Protein AF-0000000084337815 (afdb_homodimer)

Radius of gyration: 19.72 Å; Cα contacts (8 Å, |Δi|>4): 586; chains: 2; bounding box: 42×62×42 Å

Organism: NCBI:txid1302689

Sequence (314 aa):
MDVKIRVAKKEDCARLLDLVYELALFERAPQEVTVSLQEFEEAGFGVKPVWKAYTASLDGLIIGFALYYIRYSTWKGQRLYLEDLVITEAFRGKGAGKLLFDRLIQEAQELGFNGMTWQVLDWNEPAIKFYNKYEANIEAGWLNASLSKEQITAYQIMDVKIRVAKKEDCARLLDLVYELALFERAPQEVTVSLQEFEEAGFGVKPVWKAYTASLDGLIIGFALYYIRYSTWKGQRLYLEDLVITEAFRGKGAGKLLFDRLIQEAQELGFNGMTWQVLDWNEPAIKFYNKYEANIEAGWLNASLSKEQITAYQI

Solvent-accessible surface area (backbone atoms only — not comparable to full-atom values): 17172 Å² total; per-residue (Å²): 133,80,68,45,76,44,74,59,52,73,86,44,44,68,61,52,52,52,51,50,45,52,50,26,46,74,71,76,41,51,84,60,53,68,51,46,72,66,57,52,40,38,36,46,65,40,96,70,51,56,40,53,40,37,31,33,24,49,94,86,39,75,46,30,39,32,34,32,33,69,39,67,36,92,32,54,36,48,23,36,29,49,69,44,77,48,56,44,78,93,58,54,93,70,54,60,67,56,54,48,52,53,50,50,43,50,48,28,46,75,70,66,34,46,15,37,35,37,70,44,54,68,81,44,56,70,60,51,56,57,42,49,75,72,66,41,51,74,42,74,60,49,24,48,32,32,41,49,39,68,53,40,66,67,57,74,131,132,81,69,45,75,45,75,61,50,73,86,44,43,67,60,51,51,52,52,51,46,51,51,27,45,75,71,74,39,49,85,60,54,67,51,48,72,67,57,51,39,39,37,47,64,41,96,72,51,55,40,52,41,38,32,33,23,50,96,84,39,76,46,29,38,32,34,31,33,64,39,68,37,92,32,54,35,48,23,36,29,48,69,47,78,48,56,45,77,95,56,55,94,70,52,61,64,56,55,47,51,51,49,49,43,50,49,27,48,74,70,64,33,47,16,37,36,36,70,44,55,68,82,43,54,72,59,54,57,56,43,49,76,70,67,40,50,73,42,74,61,50,24,47,32,32,41,49,38,67,55,40,67,68,57,74,133

InterPro domains:
  IPR000182 GNAT domain [PF00583] (50-133)
  IPR000182 GNAT domain [PS51186] (3-157)
  IPR016181 Acyl-CoA N-acyltransferase [SSF55729] (2-134)
  IPR051016 Diverse Substrate Acetyltransferase [PTHR10545] (3-155)

Foldseek 3Di:
DDKDKDKDDLVCLVVQVVQVLVVCVVVVHSVPPDDDNVNSSCCCPNPPHFKIKMFIDDPRHTQWMWMWGWDQDPVQGTEIETEDTTGHPVCPPPCSSVVRVVVVVVVCVVVVGRYYDYDDDPVCVVVVVVVVVVVDDDDDDDDDDDDDPVRVVPDDD/DDKDKDKDDLVCLVVQVVQVLVVCVVVVHSVPDDDDNVNSSCCCPNPPHFKIKMFIDDPRHTQWMWMWGWDQDPVQGTEIETEDTTGHPVCPPPCSSVVRVVVVVVVCVVVVGRYYDYDDDPVCVVVVVVVVVVVDDDDDDDDDDDDDPVRVVPDDD

pLDDT: mean 97.1, std 3.3, range [69.0, 98.94]

Nearest PDB structures (foldseek):
  3bj8-assembly2_C  TM=9.084E-01  e=2.671E-17  Mus musculus
  2b3v-assembly1_A  TM=9.218E-01  e=7.579E-16  Homo sapiens
  2fe7-assembly1_B  TM=9.445E-01  e=9.318E-15  Pseudomonas aeruginosa UCBPP-PA14
  2fe7-assembly1_A  TM=9.350E-01  e=2.151E-14  Pseudomonas aeruginosa UCBPP-PA14
  2q4v-assembly1_A  TM=8.925E-01  e=9.318E-15  Homo sapiens

Secondary structure (DSSP, 8-state):
---EEEE--GGGHHHHHHHHHHHHHHTT-GGG----HHHHHHHHHSSS---EEEEEEETTEEEEEEEEEEEEETTTEEEEEEEEEEE-GGGTTSSHHHHHHHHHHHHHHHTT-S-EEEEEETT-HHHHHHHHTTT-EEE--EEEEEE-HHHHHH---/---EEEE--GGGHHHHHHHHHHHHHHTT-GGG----HHHHHHHHHSSS---EEEEEEETTEEEEEEEEEEEEETTTEEEEEEEEEEE-GGGTTSSHHHHHHHHHHHHHHHTT-S-EEEEEETT-HHHHHHHHTTT-EEE--EEEEEE-HHHHHH---

Structure (mmCIF, N/CA/C/O backbone):
data_AF-0000000084337815-model_v1
#
loop_
_entity.id
_entity.type
_entity.pdbx_description
1 polymer 'N-acetyltransferase domain-containing protein'
#
loop_
_atom_site.group_PDB
_atom_site.id
_atom_site.type_symbol
_atom_site.label_atom_id
_atom_site.label_alt_id
_atom_site.label_comp_id
_atom_site.label_asym_id
_atom_site.label_entity_id
_atom_site.label_seq_id
_atom_site.pdbx_PDB_ins_code
_atom_site.Cartn_x
_atom_site.Cartn_y
_atom_site.Cartn_z
_atom_site.occupancy
_atom_site.B_iso_or_equiv
_atom_site.auth_seq_id
_atom_site.auth_comp_id
_atom_site.auth_asym_id
_atom_site.auth_atom_id
_atom_site.pdbx_PDB_model_num
ATOM 1 N N . MET A 1 1 ? 6.355 29.906 14.25 1 69.12 1 MET A N 1
ATOM 2 C CA . MET A 1 1 ? 5.109 29.281 14.672 1 69.12 1 MET A CA 1
ATOM 3 C C . MET A 1 1 ? 5.395 28 15.461 1 69.12 1 MET A C 1
ATOM 5 O O . MET A 1 1 ? 6.395 27.328 15.219 1 69.12 1 MET A O 1
ATOM 9 N N . ASP A 1 2 ? 4.73 27.953 16.656 1 89.69 2 ASP A N 1
ATOM 10 C CA . ASP A 1 2 ? 5.023 26.828 17.562 1 89.69 2 ASP A CA 1
ATOM 11 C C . ASP A 1 2 ? 4.117 25.641 17.266 1 89.69 2 ASP A C 1
ATOM 13 O O . ASP A 1 2 ? 3.129 25.422 17.969 1 89.69 2 ASP A O 1
ATOM 17 N N . VAL A 1 3 ? 4.355 24.922 16.219 1 96.56 3 VAL A N 1
ATOM 18 C CA . VAL A 1 3 ? 3.594 23.734 15.852 1 96.56 3 VAL A CA 1
ATOM 19 C C . VAL A 1 3 ? 4.012 22.547 16.719 1 96.56 3 VAL A C 1
ATOM 21 O O . VAL A 1 3 ? 5.207 22.312 16.922 1 96.56 3 VAL A O 1
ATOM 24 N N . LYS A 1 4 ? 2.996 21.922 17.344 1 97.62 4 LYS A N 1
ATOM 25 C CA . LYS A 1 4 ? 3.254 20.75 18.172 1 97.62 4 LYS A CA 1
ATOM 26 C C . LYS A 1 4 ? 2.916 19.469 17.406 1 97.62 4 LYS A C 1
ATOM 28 O O . LYS A 1 4 ? 1.838 19.344 16.828 1 97.62 4 LYS A O 1
ATOM 33 N N . ILE A 1 5 ? 3.891 18.531 17.375 1 98.38 5 ILE A N 1
ATOM 34 C CA . ILE A 1 5 ? 3.697 17.234 16.734 1 98.38 5 ILE A CA 1
ATOM 35 C C . ILE A 1 5 ? 3.51 16.156 17.797 1 98.38 5 ILE A C 1
ATOM 37 O O . ILE A 1 5 ? 4.277 16.078 18.766 1 98.38 5 ILE A O 1
ATOM 41 N N . ARG A 1 6 ? 2.523 15.367 17.641 1 98.5 6 ARG A N 1
ATOM 42 C CA . ARG A 1 6 ? 2.324 14.242 18.562 1 98.5 6 ARG A CA 1
ATOM 43 C C . ARG A 1 6 ? 1.586 13.102 17.859 1 98.5 6 ARG A C 1
ATOM 45 O O . ARG A 1 6 ? 1.027 13.281 16.781 1 98.5 6 ARG A O 1
ATOM 52 N N . VAL A 1 7 ? 1.62 11.883 18.516 1 98.81 7 VAL A N 1
ATOM 53 C CA . VAL A 1 7 ? 0.863 10.742 18 1 98.81 7 VAL A CA 1
ATOM 54 C C . VAL A 1 7 ? -0.634 11.023 18.125 1 98.81 7 VAL A C 1
ATOM 56 O O . VAL A 1 7 ? -1.092 11.539 19.156 1 98.81 7 VAL A O 1
ATOM 59 N N . ALA A 1 8 ? -1.37 10.727 17.125 1 98.88 8 ALA A N 1
ATOM 60 C CA . ALA A 1 8 ? -2.822 10.883 17.141 1 98.88 8 ALA A CA 1
ATOM 61 C C . ALA A 1 8 ? -3.455 9.992 18.203 1 98.88 8 ALA A C 1
ATOM 63 O O . ALA A 1 8 ? -2.938 8.914 18.516 1 98.88 8 ALA A O 1
ATOM 64 N N . LYS A 1 9 ? -4.559 10.508 18.75 1 98.69 9 LYS A N 1
ATOM 65 C CA . LYS A 1 9 ? -5.402 9.742 19.672 1 98.69 9 LYS A CA 1
ATOM 66 C C . LYS A 1 9 ? -6.801 9.539 19.094 1 98.69 9 LYS A C 1
ATOM 68 O O . LYS A 1 9 ? -7.184 10.203 18.125 1 98.69 9 LYS A O 1
ATOM 73 N N . LYS A 1 10 ? -7.488 8.578 19.703 1 98.69 10 LYS A N 1
ATOM 74 C CA . LYS A 1 10 ? -8.828 8.266 19.203 1 98.69 10 LYS A CA 1
ATOM 75 C C . LYS A 1 10 ? -9.695 9.523 19.141 1 98.69 10 LYS A C 1
ATOM 77 O O . LYS A 1 10 ? -10.453 9.703 18.188 1 98.69 10 LYS A O 1
ATOM 82 N N . GLU A 1 11 ? -9.547 10.352 20.062 1 98.56 11 GLU A N 1
ATOM 83 C CA . GLU A 1 11 ? -10.375 11.547 20.172 1 98.56 11 GLU A CA 1
ATOM 84 C C . GLU A 1 11 ? -10.078 12.523 19.031 1 98.56 11 GLU A C 1
ATOM 86 O O . GLU A 1 11 ? -10.844 13.453 18.797 1 98.56 11 GLU A O 1
ATOM 91 N N . ASP A 1 12 ? -8.992 12.352 18.344 1 98.81 12 ASP A N 1
ATOM 92 C CA . ASP A 1 12 ? -8.602 13.227 17.25 1 98.81 12 ASP A CA 1
ATO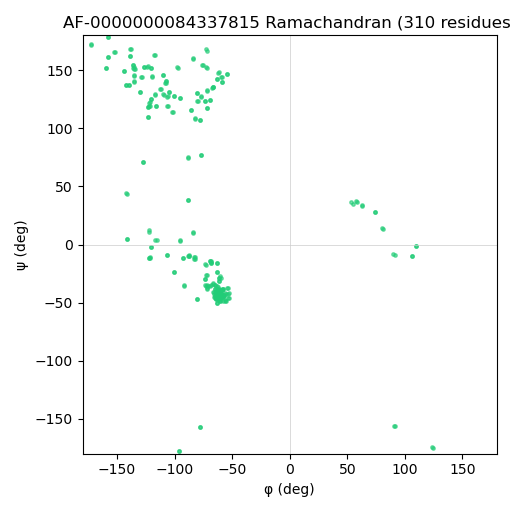M 93 C C . ASP A 1 12 ? -9.297 12.82 15.953 1 98.81 12 ASP A C 1
ATOM 95 O O . ASP A 1 12 ? -9.297 13.578 14.977 1 98.81 12 ASP A O 1
ATOM 99 N N . CYS A 1 13 ? -9.945 11.68 15.914 1 98.81 13 CYS A N 1
ATOM 100 C CA . CYS A 1 13 ? -10.367 11.047 14.672 1 98.81 13 CYS A CA 1
ATOM 101 C C . CYS A 1 13 ? -11.398 11.891 13.938 1 98.81 13 CYS A C 1
ATOM 103 O O . CYS A 1 13 ? -11.375 11.977 12.711 1 98.81 13 CYS A O 1
ATOM 105 N N . ALA A 1 14 ? -12.273 12.492 14.641 1 98.75 14 ALA A N 1
ATOM 106 C CA . ALA A 1 14 ? -13.266 13.336 13.969 1 98.75 14 ALA A CA 1
ATOM 107 C C . ALA A 1 14 ? -12.594 14.469 13.203 1 98.75 14 ALA A C 1
ATOM 109 O O . ALA A 1 14 ? -12.93 14.734 12.047 1 98.75 14 ALA A O 1
ATOM 110 N N . ARG A 1 15 ? -11.664 15.125 13.828 1 98.75 15 ARG A N 1
ATOM 111 C CA . ARG A 1 15 ? -10.93 16.219 13.195 1 98.75 15 ARG A CA 1
ATOM 112 C C . ARG A 1 15 ? -10.078 15.703 12.039 1 98.75 15 ARG A C 1
ATOM 114 O O . ARG A 1 15 ? -9.984 16.344 10.992 1 98.75 15 ARG A O 1
ATOM 121 N N . LEU A 1 16 ? -9.43 14.578 12.188 1 98.81 16 LEU A N 1
ATOM 122 C CA . LEU A 1 16 ? -8.648 13.984 11.117 1 98.81 16 LEU A CA 1
ATOM 123 C C . LEU A 1 16 ? -9.523 13.695 9.898 1 98.81 16 LEU A C 1
ATOM 125 O O . LEU A 1 16 ? -9.125 13.969 8.766 1 98.81 16 LEU A O 1
ATOM 129 N N . LEU A 1 17 ? -10.688 13.148 10.18 1 98.56 17 LEU A N 1
ATOM 130 C CA . LEU A 1 17 ? -11.594 12.828 9.086 1 98.56 17 LEU A CA 1
ATOM 131 C C . LEU A 1 17 ? -12.055 14.094 8.367 1 98.56 17 LEU A C 1
ATOM 133 O O . LEU A 1 17 ? -12.234 14.094 7.148 1 98.56 17 LEU A O 1
ATOM 137 N N . ASP A 1 18 ? -12.234 15.195 9.117 1 98.25 18 ASP A N 1
ATOM 138 C CA . ASP A 1 18 ? -12.531 16.484 8.5 1 98.25 18 ASP A CA 1
ATOM 139 C C . ASP A 1 18 ? -11.438 16.891 7.516 1 98.25 18 ASP A C 1
ATOM 141 O O . ASP A 1 18 ? -11.727 17.391 6.426 1 98.25 18 ASP A O 1
ATOM 145 N N . LEU A 1 19 ? -10.25 16.719 7.906 1 98.56 19 LEU A N 1
ATOM 146 C CA . LEU A 1 19 ? -9.109 17.062 7.07 1 98.56 19 LEU A CA 1
ATOM 147 C C . LEU A 1 19 ? -9.008 16.141 5.859 1 98.56 19 LEU A C 1
ATOM 149 O O . LEU A 1 19 ? -8.602 16.578 4.781 1 98.56 19 LEU A O 1
ATOM 153 N N . VAL A 1 20 ? -9.383 14.852 6.051 1 98.44 20 VAL A N 1
ATOM 154 C CA . VAL A 1 20 ? -9.445 13.922 4.93 1 98.44 20 VAL A CA 1
ATOM 155 C C . VAL A 1 20 ? -10.438 14.438 3.891 1 98.44 20 VAL A C 1
ATOM 157 O O . VAL A 1 20 ? -10.156 14.422 2.691 1 98.44 20 VAL A O 1
ATOM 160 N N . TYR A 1 21 ? -11.539 14.906 4.359 1 97.62 21 TYR A N 1
ATOM 161 C CA . TYR A 1 21 ? -12.547 15.445 3.465 1 97.62 21 TYR A CA 1
ATOM 162 C C . TYR A 1 21 ? -12.031 16.672 2.732 1 97.62 21 TYR A C 1
ATOM 164 O O . TYR A 1 21 ? -12.281 16.844 1.537 1 97.62 21 TYR A O 1
ATOM 172 N N . GLU A 1 22 ? -11.344 17.516 3.42 1 97.06 22 GLU A N 1
ATOM 173 C CA . GLU A 1 22 ? -10.734 18.688 2.797 1 97.06 22 GLU A CA 1
ATOM 174 C C . GLU A 1 22 ? -9.773 18.281 1.685 1 97.06 22 GLU A C 1
ATOM 176 O O . GLU A 1 22 ? -9.766 18.891 0.611 1 97.06 22 GLU A O 1
ATOM 181 N N . LEU A 1 23 ? -9 17.297 1.959 1 96.38 23 LEU A N 1
ATOM 182 C CA . LEU A 1 23 ? -8.062 16.781 0.973 1 96.38 23 LEU A CA 1
ATOM 183 C C . LEU A 1 23 ? -8.797 16.266 -0.26 1 96.38 23 LEU A C 1
ATOM 185 O O . LEU A 1 23 ? -8.398 16.562 -1.391 1 96.38 23 LEU A O 1
ATOM 189 N N . ALA A 1 24 ? -9.812 15.469 -0.007 1 96.25 24 ALA A N 1
ATOM 190 C CA . ALA A 1 24 ? -10.602 14.914 -1.105 1 96.25 24 ALA A CA 1
ATOM 191 C C . ALA A 1 24 ? -11.227 16.016 -1.949 1 96.25 24 ALA A C 1
ATOM 193 O O . ALA A 1 24 ? -11.289 15.914 -3.176 1 96.25 24 ALA A O 1
ATOM 194 N N . LEU A 1 25 ? -11.688 17.047 -1.312 1 95.38 25 LEU A N 1
ATOM 195 C CA . LEU A 1 25 ? -12.242 18.203 -2.021 1 95.38 25 LEU A CA 1
ATOM 196 C C . LEU A 1 25 ? -11.188 18.844 -2.914 1 95.38 25 LEU A C 1
ATOM 198 O O . LEU A 1 25 ? -11.453 19.156 -4.074 1 95.38 25 LEU A O 1
ATOM 202 N N . PHE A 1 26 ? -10.086 19.031 -2.389 1 91.88 26 PHE A N 1
ATOM 203 C CA . PHE A 1 26 ? -8.961 19.578 -3.146 1 91.88 26 PHE A CA 1
ATOM 204 C C . PHE A 1 26 ? -8.664 18.719 -4.367 1 91.88 26 PHE A C 1
ATOM 206 O O . PHE A 1 26 ? -8.398 19.234 -5.453 1 91.88 26 PHE A O 1
ATOM 213 N N . GLU A 1 27 ? -8.727 17.359 -4.168 1 92 27 GLU A N 1
ATOM 214 C CA . GLU A 1 27 ? -8.438 16.406 -5.242 1 92 27 GLU A CA 1
ATOM 215 C C . GLU A 1 27 ? -9.672 16.172 -6.113 1 92 27 GLU A C 1
ATOM 217 O O . GLU A 1 27 ? -9.688 15.25 -6.934 1 92 27 GLU A O 1
ATOM 222 N N . ARG A 1 28 ? -10.836 16.969 -5.988 1 91.69 28 ARG A N 1
ATOM 223 C CA . ARG A 1 28 ? -12.055 16.984 -6.785 1 91.69 28 ARG A CA 1
ATOM 224 C C . ARG A 1 28 ? -12.781 15.648 -6.699 1 91.69 28 ARG A C 1
ATOM 226 O O . ARG A 1 28 ? -13.375 15.195 -7.68 1 91.69 28 ARG A O 1
ATOM 233 N N . ALA A 1 29 ? -12.68 14.961 -5.453 1 92.81 29 ALA A N 1
ATOM 234 C CA . ALA A 1 29 ? -13.328 13.656 -5.312 1 92.81 29 ALA A CA 1
ATOM 235 C C . ALA A 1 29 ? -13.945 13.5 -3.926 1 92.81 29 ALA A C 1
ATOM 237 O O . ALA A 1 29 ? -13.766 12.469 -3.273 1 92.81 29 ALA A O 1
ATOM 238 N N . PRO A 1 30 ? -14.633 14.539 -3.416 1 92.19 30 PRO A N 1
ATOM 239 C CA . PRO A 1 30 ? -15.164 14.398 -2.059 1 92.19 30 PRO A CA 1
ATOM 240 C C . PRO A 1 30 ? -16.156 13.242 -1.925 1 92.19 30 PRO A C 1
ATOM 242 O O . PRO A 1 30 ? -16.266 12.641 -0.853 1 92.19 30 PRO A O 1
ATOM 245 N N . GLN A 1 31 ? -16.844 12.852 -2.969 1 93.25 31 GLN A N 1
ATOM 246 C CA . GLN A 1 31 ? -17.828 11.781 -2.947 1 93.25 31 GLN A CA 1
ATOM 247 C C . GLN A 1 31 ? -17.172 10.422 -2.756 1 93.25 31 GLN A C 1
ATOM 249 O O . GLN A 1 31 ? -17.844 9.438 -2.443 1 93.25 31 GLN A O 1
ATOM 254 N N . GLU A 1 32 ? -15.922 10.414 -2.934 1 94.5 32 GLU A N 1
ATOM 255 C CA . GLU A 1 32 ? -15.188 9.148 -2.84 1 94.5 32 GLU A CA 1
ATOM 256 C C . GLU A 1 32 ? -14.875 8.805 -1.387 1 94.5 32 GLU A C 1
ATOM 258 O O . GLU A 1 32 ? -14.492 7.672 -1.085 1 94.5 32 GLU A O 1
ATOM 263 N N . VAL A 1 33 ? -15.031 9.719 -0.456 1 97.69 33 VAL A N 1
ATOM 264 C CA . VAL A 1 33 ? -14.789 9.414 0.951 1 97.69 33 VAL A CA 1
ATOM 265 C C . VAL A 1 33 ? -16.016 8.742 1.552 1 97.69 33 VAL A C 1
ATOM 267 O O . VAL A 1 33 ? -17.031 9.391 1.8 1 97.69 33 VAL A O 1
ATOM 270 N N . THR A 1 34 ? -15.898 7.445 1.826 1 97.5 34 THR A N 1
ATOM 271 C CA . THR A 1 34 ? -17.078 6.703 2.273 1 97.5 34 THR A CA 1
ATOM 272 C C . THR A 1 34 ? -16.828 6.094 3.652 1 97.5 34 THR A C 1
ATOM 274 O O . THR A 1 34 ? -17.75 5.516 4.246 1 97.5 34 THR A O 1
ATOM 277 N N . VAL A 1 35 ? -15.648 6.273 4.199 1 97.81 35 VAL A N 1
ATOM 278 C CA . VAL A 1 35 ? -15.336 5.73 5.52 1 97.81 35 VAL A CA 1
ATOM 279 C C . VAL A 1 35 ? -16.172 6.449 6.582 1 97.81 35 VAL A C 1
ATOM 281 O O . VAL A 1 35 ? -16.328 7.668 6.531 1 97.81 35 VAL A O 1
ATOM 284 N N . SER A 1 36 ? -16.766 5.656 7.523 1 97.62 36 SER A N 1
ATOM 285 C CA . SER A 1 36 ? -17.422 6.27 8.672 1 97.62 36 SER A CA 1
ATOM 286 C C . SER A 1 36 ? -16.422 6.586 9.781 1 97.62 36 SER A C 1
ATOM 288 O O . SER A 1 36 ? -15.328 6.02 9.82 1 97.62 36 SER A O 1
ATOM 290 N N . LEU A 1 37 ? -16.859 7.5 10.641 1 98.44 37 LEU A N 1
ATOM 291 C CA . LEU A 1 37 ? -16.031 7.816 11.797 1 98.44 37 LEU A CA 1
ATOM 292 C C . LEU A 1 37 ? -15.758 6.566 12.633 1 98.44 37 LEU A C 1
ATOM 294 O O . LEU A 1 37 ? -14.633 6.355 13.102 1 98.44 37 LEU A O 1
ATOM 298 N N . GLN A 1 38 ? -16.734 5.711 12.766 1 98.25 38 GLN A N 1
ATOM 299 C CA . GLN A 1 38 ? -16.594 4.48 13.539 1 98.25 38 GLN A CA 1
ATOM 300 C C . GLN A 1 38 ? -15.555 3.557 12.922 1 98.25 38 GLN A C 1
ATOM 302 O O . GLN A 1 38 ? -14.695 3.016 13.625 1 98.25 38 GLN A O 1
ATOM 307 N N . GLU A 1 39 ? -15.633 3.375 11.688 1 97.69 39 GLU A N 1
ATOM 308 C CA . GLU A 1 39 ? -14.664 2.533 10.984 1 97.69 39 GLU A CA 1
ATOM 309 C C . GLU A 1 39 ? -13.25 3.104 11.094 1 97.69 39 GLU A C 1
ATOM 311 O O . GLU A 1 39 ? -12.289 2.357 11.266 1 97.69 39 GLU A O 1
ATOM 316 N N . PHE A 1 40 ? -13.234 4.453 10.953 1 98.69 40 PHE A N 1
ATOM 317 C CA . PHE A 1 40 ? -11.961 5.152 11.047 1 98.69 40 PHE A CA 1
ATOM 318 C C . PHE A 1 40 ? -11.32 4.934 12.414 1 98.69 40 PHE A C 1
ATOM 320 O O . PHE A 1 40 ? -10.148 4.559 12.5 1 98.69 40 PHE A O 1
ATOM 327 N N . GLU A 1 41 ? -12.062 5.051 13.422 1 98.81 41 GLU A N 1
ATOM 328 C CA . GLU A 1 41 ? -11.594 4.852 14.797 1 98.81 41 GLU A CA 1
ATOM 329 C C . GLU A 1 41 ? -11.172 3.404 15.031 1 98.81 41 GLU A C 1
ATOM 331 O O . GLU A 1 41 ? -10.133 3.145 15.641 1 98.81 41 GLU A O 1
ATOM 336 N N . GLU A 1 42 ? -11.977 2.508 14.555 1 98.38 42 GLU A N 1
ATOM 337 C CA . GLU A 1 42 ? -11.695 1.089 14.75 1 98.38 42 GLU A CA 1
ATOM 338 C C . GLU A 1 42 ? -10.391 0.684 14.07 1 98.38 42 GLU A C 1
ATOM 340 O O . GLU A 1 42 ? -9.594 -0.067 14.641 1 98.38 42 GLU A O 1
ATOM 345 N N . ALA A 1 43 ? -10.133 1.224 12.922 1 98.5 43 ALA A N 1
ATOM 346 C CA . ALA A 1 43 ? -8.953 0.868 12.141 1 98.5 43 ALA A CA 1
ATOM 347 C C . ALA A 1 43 ? -7.688 1.438 12.781 1 98.5 43 ALA A C 1
ATOM 349 O O . ALA A 1 43 ? -6.586 0.92 12.562 1 98.5 43 ALA A O 1
ATOM 350 N N . GLY A 1 44 ? -7.875 2.492 13.484 1 98.69 44 GLY A N 1
ATOM 351 C CA . GLY A 1 44 ? -6.711 3.141 14.055 1 98.69 44 GLY A CA 1
ATOM 352 C C . GLY A 1 44 ? -6.504 2.809 15.523 1 98.69 44 GLY A C 1
ATOM 353 O O . GLY A 1 44 ? -5.379 2.836 16.016 1 98.69 44 GLY A O 1
ATOM 354 N N . PHE A 1 45 ? -7.613 2.414 16.234 1 98.69 45 PHE A N 1
ATOM 355 C CA . PHE A 1 45 ? -7.512 2.338 17.688 1 98.69 45 PHE A CA 1
ATOM 356 C C . PHE A 1 45 ? -8.266 1.125 18.219 1 98.69 45 PHE A C 1
ATOM 358 O O . PHE A 1 45 ? -8.391 0.949 19.438 1 98.69 45 PHE A O 1
ATOM 365 N N . GLY A 1 46 ? -8.781 0.328 17.359 1 97.81 46 GLY A N 1
ATOM 366 C CA . GLY A 1 46 ? -9.469 -0.888 17.766 1 97.81 46 GLY A CA 1
ATOM 367 C C . GLY A 1 46 ? -8.516 -2.012 18.141 1 97.81 46 GLY A C 1
ATOM 368 O O . GLY A 1 46 ? -7.371 -1.762 18.516 1 97.81 46 GLY A O 1
ATOM 369 N N . VAL A 1 47 ? -8.914 -3.254 18.094 1 96.12 47 VAL A N 1
ATOM 370 C CA . VAL A 1 47 ? -8.195 -4.441 18.547 1 96.12 47 VAL A CA 1
ATOM 371 C C . VAL A 1 47 ? -7.027 -4.738 17.609 1 96.12 47 VAL A C 1
ATOM 373 O O . VAL A 1 47 ? -5.969 -5.184 18.062 1 96.12 47 VAL A O 1
ATOM 376 N N . LYS A 1 48 ? -7.176 -4.492 16.312 1 95.5 48 LYS A N 1
ATOM 377 C CA . LYS A 1 48 ? -6.148 -4.723 15.305 1 95.5 48 LYS A CA 1
ATOM 378 C C . LYS A 1 48 ? -5.906 -3.469 14.469 1 95.5 48 LYS A C 1
ATOM 380 O O . LYS A 1 48 ? -6.301 -3.406 13.305 1 95.5 48 LYS A O 1
ATOM 385 N N . PRO A 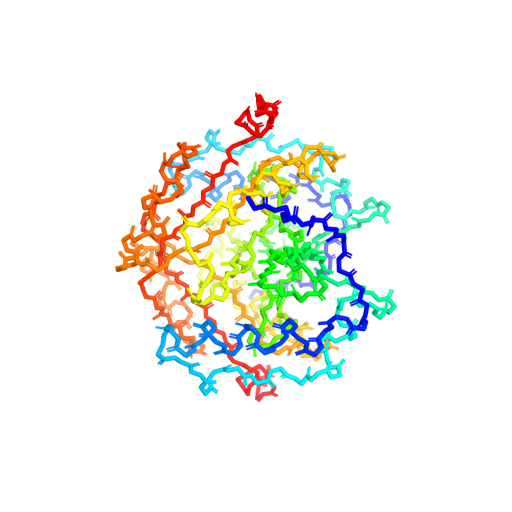1 49 ? -5.309 -2.482 15.062 1 98.06 49 PRO A N 1
ATOM 386 C CA . PRO A 1 49 ? -5.094 -1.235 14.32 1 98.06 49 PRO A CA 1
ATOM 387 C C . PRO A 1 49 ? -4.262 -1.434 13.062 1 98.06 49 PRO A C 1
ATOM 389 O O . PRO A 1 49 ? -3.32 -2.232 13.055 1 98.06 49 PRO A O 1
ATOM 392 N N . VAL A 1 50 ? -4.621 -0.655 12.016 1 98.25 50 VAL A N 1
ATOM 393 C CA . VAL A 1 50 ? -3.947 -0.868 10.742 1 98.25 50 VAL A CA 1
ATOM 394 C C . VAL A 1 50 ? -3.26 0.421 10.297 1 98.25 50 VAL A C 1
ATOM 396 O O . VAL A 1 50 ? -2.488 0.421 9.336 1 98.25 50 VAL A O 1
ATOM 399 N N . TRP A 1 51 ? -3.58 1.506 10.992 1 98.75 51 TRP A N 1
ATOM 400 C CA . TRP A 1 51 ? -2.887 2.746 10.656 1 98.75 51 TRP A CA 1
ATOM 401 C C . TRP A 1 51 ? -2.463 3.49 11.922 1 98.75 51 TRP A C 1
ATOM 403 O O . TRP A 1 51 ? -2.973 3.221 13.008 1 98.75 51 TRP A O 1
ATOM 413 N N . LYS A 1 52 ? -1.46 4.285 11.844 1 98.81 52 LYS A N 1
ATOM 414 C CA . LYS A 1 52 ? -0.999 5.258 12.828 1 98.81 52 LYS A CA 1
ATOM 415 C C . LYS A 1 52 ? -0.863 6.648 12.211 1 98.81 52 LYS A C 1
ATOM 417 O O . LYS A 1 52 ? -0.704 6.781 11 1 98.81 52 LYS A O 1
ATOM 422 N N . ALA A 1 53 ? -1.014 7.676 13.055 1 98.94 53 ALA A N 1
ATOM 423 C CA . ALA A 1 53 ? -0.903 9.031 12.531 1 98.94 53 ALA A CA 1
ATOM 424 C C . ALA A 1 53 ? -0.228 9.961 13.539 1 98.94 53 ALA A C 1
ATOM 426 O O . ALA A 1 53 ? -0.279 9.711 14.75 1 98.94 53 ALA A O 1
ATOM 427 N N . TYR A 1 54 ? 0.446 10.914 13.016 1 98.94 54 TYR A N 1
ATOM 428 C CA . TYR A 1 54 ? 0.917 12.062 13.773 1 98.94 54 TYR A CA 1
ATOM 429 C C . TYR A 1 54 ? 0.116 13.312 13.43 1 98.94 54 TYR A C 1
ATOM 431 O O . TYR A 1 54 ? -0.208 13.547 12.266 1 98.94 54 TYR A O 1
ATOM 439 N N . THR A 1 55 ? -0.169 14.125 14.461 1 98.88 55 THR A N 1
ATOM 440 C CA . THR A 1 55 ? -0.91 15.367 14.258 1 98.88 55 THR A CA 1
ATOM 441 C C . THR A 1 55 ? -0.005 16.578 14.461 1 98.88 55 THR A C 1
ATOM 443 O O . THR A 1 55 ? 0.945 16.516 15.242 1 98.88 55 THR A O 1
ATOM 446 N N . ALA A 1 56 ? -0.245 17.594 13.727 1 98.81 56 ALA A N 1
ATOM 447 C CA . ALA A 1 56 ? 0.303 18.922 13.938 1 98.81 56 ALA A CA 1
ATOM 448 C C . ALA A 1 56 ? -0.759 19.875 14.484 1 98.81 56 ALA A C 1
ATOM 450 O O . ALA A 1 56 ? -1.84 20.016 13.906 1 98.81 56 ALA A O 1
ATOM 451 N N . SER A 1 57 ? -0.428 20.531 15.594 1 98.38 57 SER A N 1
ATOM 452 C CA . SER A 1 57 ? -1.404 21.438 16.188 1 98.38 57 SER A CA 1
ATOM 453 C C . SER A 1 57 ? -0.795 22.812 16.453 1 98.38 57 SER A C 1
ATOM 455 O O . SER A 1 57 ? 0.405 22.922 16.703 1 98.38 57 SER A O 1
ATOM 457 N N . LEU A 1 58 ? -1.589 23.766 16.266 1 96.56 58 LEU A N 1
ATOM 458 C CA . LEU A 1 58 ? -1.302 25.156 16.625 1 96.56 58 LEU A CA 1
ATOM 459 C C . LEU A 1 58 ? -2.34 25.688 17.609 1 96.56 58 LEU A C 1
ATOM 461 O O . LEU A 1 58 ? -3.535 25.703 17.312 1 96.56 58 LEU A O 1
ATOM 465 N N . ASP A 1 59 ? -1.873 26.078 18.797 1 93.69 59 ASP A N 1
ATOM 466 C CA . ASP A 1 59 ? -2.752 26.625 19.828 1 93.69 59 ASP A CA 1
ATOM 467 C C 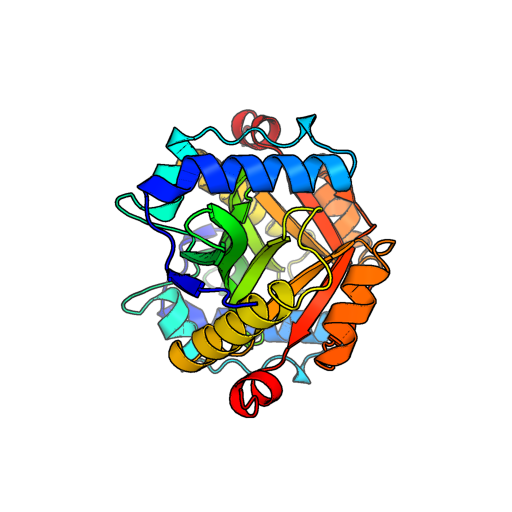. ASP A 1 59 ? -3.902 25.656 20.125 1 93.69 59 ASP A C 1
ATOM 469 O O . ASP A 1 59 ? -5.062 26.062 20.188 1 93.69 59 ASP A O 1
ATOM 473 N N . GLY A 1 60 ? -3.633 24.375 20.062 1 94.06 60 GLY A N 1
ATOM 474 C CA . GLY A 1 60 ? -4.594 23.359 20.453 1 94.06 60 GLY A CA 1
ATOM 475 C C . GLY A 1 60 ? -5.449 22.875 19.297 1 94.06 60 GLY A C 1
ATOM 476 O O . GLY A 1 60 ? -6.168 21.875 19.422 1 94.06 60 GLY A O 1
ATOM 477 N N . LEU A 1 61 ? -5.336 23.562 18.188 1 96.75 61 LEU A N 1
ATOM 478 C CA . LEU A 1 61 ? -6.102 23.156 17.016 1 96.75 61 LEU A CA 1
ATOM 479 C C . LEU A 1 61 ? -5.277 22.266 16.109 1 96.75 61 LEU A C 1
ATOM 481 O O . LEU A 1 61 ? -4.168 22.625 15.703 1 96.75 61 LEU A O 1
ATOM 485 N N . ILE A 1 62 ? -5.84 21.094 15.797 1 98.69 62 ILE A N 1
ATOM 486 C CA . ILE A 1 62 ? -5.16 20.25 14.828 1 98.69 62 ILE A CA 1
ATOM 487 C C . ILE A 1 62 ? -5.285 20.844 13.438 1 98.69 62 ILE A C 1
ATOM 489 O O . ILE A 1 62 ? -6.391 20.953 12.891 1 98.69 62 ILE A O 1
ATOM 493 N N . ILE A 1 63 ? -4.145 21.203 12.859 1 98.56 63 ILE A N 1
ATOM 494 C CA . ILE A 1 63 ? -4.152 21.891 11.57 1 98.56 63 ILE A CA 1
ATOM 495 C C . ILE A 1 63 ? -3.697 20.922 10.477 1 98.56 63 ILE A C 1
ATOM 497 O O . ILE A 1 63 ? -3.738 21.266 9.289 1 98.56 63 ILE A O 1
ATOM 501 N N . GLY A 1 64 ? -3.217 19.766 10.828 1 98.81 64 GLY A N 1
ATOM 502 C CA . GLY A 1 64 ? -2.754 18.781 9.852 1 98.81 64 GLY A CA 1
ATOM 503 C C . GLY A 1 64 ? -2.398 17.438 10.469 1 98.81 64 GLY A C 1
ATOM 504 O O . GLY A 1 64 ? -2.426 17.297 11.695 1 98.81 64 GLY A O 1
ATOM 505 N N . PHE A 1 65 ? -2.133 16.484 9.594 1 98.94 65 PHE A N 1
ATOM 506 C CA . PHE A 1 65 ? -1.695 15.172 10.055 1 98.94 65 PHE A CA 1
ATOM 507 C C . PHE A 1 65 ? -0.943 14.438 8.953 1 98.94 65 PHE A C 1
ATOM 509 O O . PHE A 1 65 ? -0.976 14.844 7.793 1 98.94 65 PHE A O 1
ATOM 516 N N . ALA A 1 66 ? -0.203 13.477 9.328 1 98.94 66 ALA A N 1
ATOM 517 C CA . ALA A 1 66 ? 0.377 12.445 8.469 1 98.94 66 ALA A CA 1
ATOM 518 C C . ALA A 1 66 ? -0.041 11.047 8.93 1 98.94 66 ALA A C 1
ATOM 520 O O . ALA A 1 66 ? 0.176 10.68 10.086 1 98.94 66 ALA A O 1
ATOM 521 N N . LEU A 1 67 ? -0.716 10.359 8.078 1 98.94 67 LEU A N 1
ATOM 522 C CA . LEU A 1 67 ? -1.208 9.023 8.383 1 98.94 67 LEU A CA 1
ATOM 523 C C . LEU A 1 67 ? -0.49 7.973 7.539 1 98.94 67 LEU A C 1
ATOM 525 O O . LEU A 1 67 ? -0.312 8.156 6.336 1 98.94 67 LEU A O 1
ATOM 529 N N . TYR A 1 68 ? -0.043 6.867 8.211 1 98.94 68 TYR A N 1
ATOM 530 C CA . TYR A 1 68 ? 0.704 5.836 7.5 1 98.94 68 TYR A CA 1
ATOM 531 C C . TYR A 1 68 ? 0.265 4.445 7.945 1 98.94 68 TYR A C 1
ATOM 533 O O . TYR A 1 68 ? -0.441 4.301 8.945 1 98.94 68 TYR A O 1
ATOM 541 N N . TYR A 1 69 ? 0.577 3.467 7.16 1 98.81 69 TYR A N 1
ATOM 542 C CA . TYR A 1 69 ? 0.467 2.051 7.496 1 98.81 69 TYR A CA 1
ATOM 543 C C . TYR A 1 69 ? 1.679 1.276 6.992 1 98.81 69 TYR A C 1
ATOM 545 O O . TYR A 1 69 ? 2.547 1.837 6.32 1 98.81 69 TYR A O 1
ATOM 553 N N . ILE A 1 70 ? 1.827 0.031 7.422 1 98.44 70 ILE A N 1
ATOM 554 C CA . ILE A 1 70 ? 2.969 -0.791 7.035 1 98.44 70 ILE A CA 1
ATOM 555 C C . ILE A 1 70 ? 2.678 -1.481 5.703 1 98.44 70 ILE A C 1
ATOM 557 O O . ILE A 1 70 ? 1.691 -2.211 5.578 1 98.44 70 ILE A O 1
ATOM 561 N N . ARG A 1 71 ? 3.434 -1.142 4.75 1 98.38 71 ARG A N 1
ATOM 562 C CA . AR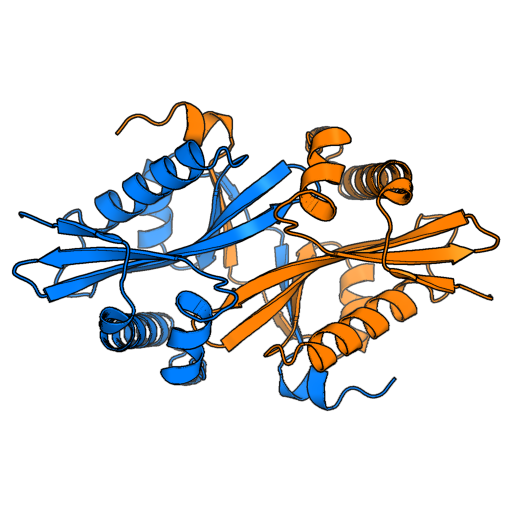G A 1 71 ? 3.398 -1.832 3.463 1 98.38 71 ARG A CA 1
ATOM 563 C C . ARG A 1 71 ? 4.496 -2.889 3.381 1 98.38 71 ARG A C 1
ATOM 565 O O . ARG A 1 71 ? 5.531 -2.768 4.035 1 98.38 71 ARG A O 1
ATOM 572 N N . TYR A 1 72 ? 4.227 -3.928 2.584 1 98.81 72 TYR A N 1
ATOM 573 C CA . TYR A 1 72 ? 5.281 -4.906 2.34 1 98.81 72 TYR A CA 1
ATOM 574 C C . TYR A 1 72 ? 5.668 -4.934 0.866 1 98.81 72 TYR A C 1
ATOM 576 O O . TYR A 1 72 ? 4.805 -5.012 -0.01 1 98.81 72 TYR A O 1
ATOM 584 N N . SER A 1 73 ? 6.91 -4.844 0.62 1 98.62 73 SER A N 1
ATOM 585 C CA . SER A 1 73 ? 7.539 -5.047 -0.683 1 98.62 73 SER A CA 1
ATOM 586 C C . SER A 1 73 ? 8.289 -6.371 -0.734 1 98.62 73 SER A C 1
ATOM 588 O O . SER A 1 73 ? 9.227 -6.59 0.038 1 98.62 73 SER A O 1
ATOM 590 N N . THR A 1 74 ? 7.895 -7.242 -1.631 1 98.5 74 THR A N 1
ATOM 591 C CA . THR A 1 74 ? 8.602 -8.508 -1.762 1 98.5 74 THR A CA 1
ATOM 592 C C . THR A 1 74 ? 10.047 -8.281 -2.189 1 98.5 74 THR A C 1
ATOM 594 O O . THR A 1 74 ? 10.883 -9.188 -2.086 1 98.5 74 THR A O 1
ATOM 597 N N . TRP A 1 75 ? 10.367 -7.062 -2.691 1 98.19 75 TRP A N 1
ATOM 598 C CA . TRP A 1 75 ? 11.719 -6.73 -3.133 1 98.19 75 TRP A CA 1
ATOM 599 C C . TRP A 1 75 ? 12.523 -6.109 -1.996 1 98.19 75 TRP A C 1
ATOM 601 O O . TRP A 1 75 ? 13.711 -6.406 -1.836 1 98.19 75 TRP A O 1
ATOM 611 N N . LYS A 1 76 ? 11.812 -5.273 -1.104 1 98.31 76 LYS A N 1
ATOM 612 C CA . LYS A 1 76 ? 12.578 -4.426 -0.194 1 98.31 76 LYS A CA 1
ATOM 613 C C . LYS A 1 76 ? 12.219 -4.715 1.26 1 98.31 76 LYS A C 1
ATOM 615 O O . LYS A 1 76 ? 12.906 -4.262 2.178 1 98.31 76 LYS A O 1
ATOM 620 N N . GLY A 1 77 ? 11.148 -5.473 1.489 1 98.38 77 GLY A N 1
ATOM 621 C CA . GLY A 1 77 ? 10.734 -5.734 2.857 1 98.38 77 GLY A CA 1
ATOM 622 C C . GLY A 1 77 ? 9.742 -4.711 3.385 1 98.38 77 GLY A C 1
ATOM 623 O O . GLY A 1 77 ? 8.961 -4.148 2.619 1 98.38 77 GLY A O 1
ATOM 624 N N . GLN A 1 78 ? 9.688 -4.559 4.691 1 98.44 78 GLN A N 1
ATOM 625 C CA . GLN A 1 78 ? 8.727 -3.668 5.336 1 98.44 78 GLN A CA 1
ATOM 626 C C . GLN A 1 78 ? 9.086 -2.205 5.094 1 98.44 78 GLN A C 1
ATOM 628 O O . GLN A 1 78 ? 10.242 -1.814 5.246 1 98.44 78 GLN A O 1
ATOM 633 N N . ARG A 1 79 ? 8.117 -1.45 4.715 1 98.5 79 ARG A N 1
ATOM 634 C CA . ARG A 1 79 ? 8.25 -0.022 4.449 1 98.5 79 ARG A CA 1
ATOM 635 C C . ARG A 1 79 ? 7.094 0.762 5.051 1 98.5 79 ARG A C 1
ATOM 637 O O . ARG A 1 79 ? 6.012 0.212 5.27 1 98.5 79 ARG A O 1
ATOM 644 N N . LEU A 1 80 ? 7.363 1.983 5.383 1 98.81 80 LEU A N 1
ATOM 645 C CA . LEU A 1 80 ? 6.297 2.898 5.77 1 98.81 80 LEU A CA 1
ATOM 646 C C . LEU A 1 80 ? 5.582 3.453 4.543 1 98.81 80 LEU A C 1
ATOM 648 O O . LEU A 1 80 ? 6.227 3.967 3.625 1 98.81 80 LEU A O 1
ATOM 652 N N . TYR A 1 81 ? 4.27 3.26 4.5 1 98.94 81 TYR A N 1
ATOM 653 C CA . TYR A 1 81 ? 3.498 3.873 3.424 1 98.94 81 TYR A CA 1
ATOM 654 C C . TYR A 1 81 ? 2.764 5.113 3.918 1 98.94 81 TYR A C 1
ATOM 656 O O . TYR A 1 81 ? 1.856 5.02 4.746 1 98.94 81 TYR A O 1
ATOM 664 N N . LEU A 1 82 ? 3.15 6.27 3.406 1 98.94 82 LEU A N 1
ATOM 665 C CA . LEU A 1 82 ? 2.449 7.512 3.711 1 98.94 82 LEU A CA 1
ATOM 666 C C . LEU A 1 82 ? 1.161 7.621 2.902 1 98.94 82 LEU A C 1
ATOM 668 O O . LEU A 1 82 ? 1.199 7.875 1.696 1 98.94 82 LEU A O 1
ATOM 672 N N . GLU A 1 83 ? 0.036 7.461 3.533 1 98.81 83 GLU A N 1
ATOM 673 C CA . GLU A 1 83 ? -1.255 7.508 2.854 1 98.81 83 GLU A CA 1
ATOM 674 C C . GLU A 1 83 ? -1.7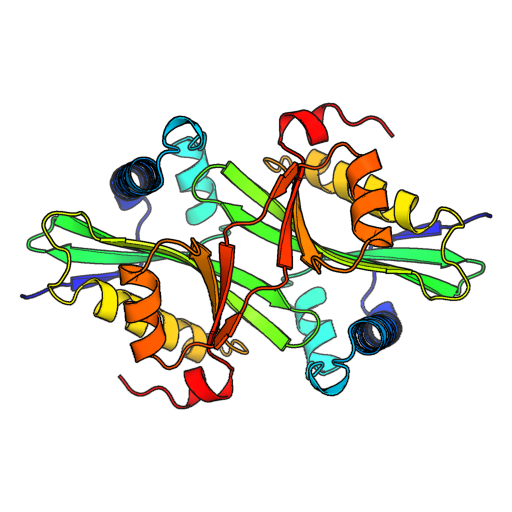07 8.945 2.627 1 98.81 83 GLU A C 1
ATOM 676 O O . GLU A 1 83 ? -2.17 9.289 1.537 1 98.81 83 GLU A O 1
ATOM 681 N N . ASP A 1 84 ? -1.592 9.742 3.674 1 98.5 84 ASP A N 1
ATOM 682 C CA . ASP A 1 84 ? -1.974 11.148 3.557 1 98.5 84 ASP A CA 1
ATOM 683 C C . ASP A 1 84 ? -1.021 12.047 4.344 1 98.5 84 ASP A C 1
ATOM 685 O O . ASP A 1 84 ? -0.627 11.711 5.465 1 98.5 84 ASP A O 1
ATOM 689 N N . LEU A 1 85 ? -0.641 13.117 3.799 1 98.38 85 LEU A N 1
ATOM 690 C CA . LEU A 1 85 ? -0.047 14.289 4.43 1 98.38 85 LEU A CA 1
ATOM 691 C C . LEU A 1 85 ? -0.867 15.539 4.133 1 98.38 85 LEU A C 1
ATOM 693 O O . LEU A 1 85 ? -0.881 16.016 3 1 98.38 85 LEU A O 1
ATOM 697 N N . VAL A 1 86 ? -1.526 16.031 5.184 1 97.69 86 VAL A N 1
ATOM 698 C CA . VAL A 1 86 ? -2.488 17.109 4.953 1 97.69 86 VAL A CA 1
ATOM 699 C C . VAL A 1 86 ? -2.225 18.25 5.93 1 97.69 86 VAL A C 1
ATOM 701 O O . VAL A 1 86 ? -1.977 18.016 7.113 1 97.69 86 VAL A O 1
ATOM 704 N N . ILE A 1 87 ? -2.16 19.422 5.461 1 97.81 87 ILE A N 1
ATOM 705 C CA . ILE A 1 87 ? -2.217 20.656 6.215 1 97.81 87 ILE A CA 1
ATOM 706 C C . ILE A 1 87 ? -3.396 21.5 5.734 1 97.81 87 ILE A C 1
ATOM 708 O O . ILE A 1 87 ? -3.555 21.734 4.535 1 97.81 87 ILE A O 1
ATOM 712 N N . THR A 1 88 ? -4.207 21.859 6.652 1 97.88 88 THR A N 1
ATOM 713 C CA . THR A 1 88 ? -5.348 22.688 6.254 1 97.88 88 THR A CA 1
ATOM 714 C C . THR A 1 88 ? -4.887 23.938 5.508 1 97.88 88 THR A C 1
ATOM 716 O O . THR A 1 88 ? -3.818 24.469 5.801 1 97.88 88 THR A O 1
ATOM 719 N N . GLU A 1 89 ? -5.66 24.391 4.559 1 95.25 89 GLU A N 1
ATOM 720 C CA . GLU A 1 89 ? -5.293 25.391 3.562 1 95.25 89 GLU A CA 1
ATOM 721 C C . GLU A 1 89 ? -4.742 26.656 4.223 1 95.25 89 GLU A C 1
ATOM 723 O O . GLU A 1 89 ? -3.682 27.156 3.836 1 95.25 89 GLU A O 1
ATOM 728 N N . ALA A 1 90 ? -5.301 27.125 5.27 1 94.69 90 ALA A N 1
ATOM 729 C CA . ALA A 1 90 ? -4.984 28.406 5.898 1 94.69 90 ALA A CA 1
ATOM 730 C C . ALA A 1 90 ? -3.59 28.391 6.516 1 94.69 90 ALA A C 1
ATOM 732 O O . ALA A 1 90 ? -3.016 29.438 6.809 1 94.69 90 ALA A O 1
ATOM 733 N N . PHE A 1 91 ? -3.033 27.188 6.672 1 95.62 91 PHE A N 1
ATOM 734 C CA . PHE A 1 91 ? -1.781 27.109 7.414 1 95.62 91 PHE A CA 1
ATOM 735 C C . PHE A 1 91 ? -0.685 26.484 6.555 1 95.62 91 PHE A C 1
ATOM 737 O O . PHE A 1 91 ? 0.375 26.109 7.062 1 95.62 91 PHE A O 1
ATOM 744 N N . ARG A 1 92 ? -0.936 26.359 5.297 1 93.5 92 ARG A N 1
ATOM 745 C CA . ARG A 1 92 ? 0.061 25.797 4.387 1 93.5 92 ARG A CA 1
ATOM 746 C C . ARG A 1 92 ? 1.2 26.797 4.152 1 93.5 92 ARG A C 1
ATOM 748 O O . ARG A 1 92 ? 1.033 28 4.352 1 93.5 92 ARG A O 1
ATOM 755 N N . GLY A 1 93 ? 2.352 26.234 3.854 1 90.5 93 GLY A N 1
ATOM 756 C CA . GLY A 1 93 ? 3.502 27.078 3.553 1 90.5 93 GLY A CA 1
ATOM 757 C C . GLY A 1 93 ? 4.184 27.625 4.793 1 90.5 93 GLY A C 1
ATOM 758 O O . GLY A 1 93 ? 5.004 28.531 4.707 1 90.5 93 GLY A O 1
ATOM 759 N N . LYS A 1 94 ? 3.855 27.062 5.941 1 91.31 94 LYS A N 1
ATOM 760 C CA . LYS A 1 94 ? 4.402 27.578 7.191 1 91.31 94 LYS A CA 1
ATOM 761 C C . LYS A 1 94 ? 5.273 26.531 7.879 1 91.31 94 LYS A C 1
ATOM 763 O O . LYS A 1 94 ? 5.637 26.688 9.047 1 91.31 94 LYS A O 1
ATOM 768 N N . GLY A 1 95 ? 5.469 25.422 7.27 1 94.88 95 GLY A N 1
ATOM 769 C CA . GLY A 1 95 ? 6.465 24.484 7.762 1 94.88 95 GLY A CA 1
ATOM 770 C C . GLY A 1 95 ? 5.855 23.266 8.438 1 94.88 95 GLY A C 1
ATOM 771 O O . GLY A 1 95 ? 6.559 22.297 8.727 1 94.88 95 GLY A O 1
ATOM 772 N N . ALA A 1 96 ? 4.566 23.234 8.695 1 97.12 96 ALA A N 1
ATOM 773 C CA . ALA A 1 96 ? 3.928 22.125 9.398 1 97.12 96 ALA A CA 1
ATOM 774 C C . ALA A 1 96 ? 4.059 20.828 8.609 1 97.12 96 ALA A C 1
ATOM 776 O O . ALA A 1 96 ? 4.266 19.766 9.195 1 97.12 96 ALA A O 1
ATOM 777 N N . GLY A 1 97 ? 3.943 20.969 7.305 1 97.5 97 GLY A N 1
ATOM 778 C CA . GLY A 1 97 ? 4.109 19.781 6.461 1 97.5 97 GLY A CA 1
ATOM 779 C C . GLY A 1 97 ? 5.484 19.156 6.586 1 97.5 97 GLY A C 1
ATOM 780 O O . GLY A 1 97 ? 5.605 17.938 6.672 1 97.5 97 GLY A O 1
ATOM 781 N N . LYS A 1 98 ? 6.457 19.984 6.609 1 97.44 98 LYS A N 1
ATOM 782 C CA . LYS A 1 98 ? 7.828 19.516 6.777 1 97.44 98 LYS A CA 1
ATOM 783 C C . LYS A 1 98 ? 8.008 18.812 8.125 1 97.44 98 LYS A C 1
ATOM 785 O O . LYS A 1 98 ? 8.656 17.781 8.211 1 97.44 98 LYS A O 1
ATOM 790 N N . LEU A 1 99 ? 7.484 19.359 9.148 1 97.81 99 LEU A N 1
ATOM 791 C CA . LEU A 1 99 ? 7.609 18.797 10.484 1 97.81 99 LEU A CA 1
ATOM 792 C C . LEU A 1 99 ? 6.984 17.406 10.539 1 97.81 99 LEU A C 1
ATOM 794 O O . LEU A 1 99 ? 7.559 16.484 11.117 1 97.81 99 LEU A O 1
ATOM 798 N N . LEU A 1 100 ? 5.824 17.25 9.969 1 98.62 100 LEU A N 1
ATOM 799 C CA . LEU A 1 100 ? 5.145 15.969 9.938 1 98.62 100 LEU A CA 1
ATOM 800 C C . LEU A 1 100 ? 5.938 14.953 9.117 1 98.62 100 LEU A C 1
ATOM 802 O O . LEU A 1 100 ? 6.113 13.805 9.539 1 98.62 100 LEU A O 1
ATOM 806 N N . PHE A 1 101 ? 6.406 15.359 7.945 1 98.69 101 PHE A N 1
ATOM 807 C CA . PHE A 1 101 ? 7.152 14.469 7.066 1 98.69 101 PHE A CA 1
ATOM 808 C C . PHE A 1 101 ? 8.453 14.023 7.727 1 98.69 101 PHE A C 1
ATOM 810 O O . PHE A 1 101 ? 8.781 12.836 7.711 1 98.69 101 PHE A O 1
ATOM 817 N N . ASP A 1 102 ? 9.148 14.953 8.352 1 98.44 102 ASP A N 1
ATOM 818 C CA . ASP A 1 102 ? 10.359 14.641 9.102 1 98.44 102 ASP A CA 1
ATOM 819 C C . ASP A 1 102 ? 10.078 13.609 10.195 1 98.44 102 ASP A C 1
ATOM 821 O O . ASP A 1 102 ? 10.852 12.672 10.383 1 98.44 102 ASP A O 1
ATOM 825 N N . ARG A 1 103 ? 9.016 13.789 10.867 1 98.25 103 ARG A N 1
ATOM 826 C CA . ARG A 1 103 ? 8.656 12.875 11.945 1 98.25 103 ARG A CA 1
ATOM 827 C C . ARG A 1 103 ? 8.414 11.469 11.414 1 98.25 103 ARG A C 1
ATOM 829 O O . ARG A 1 103 ? 8.742 10.484 12.078 1 98.25 103 ARG A O 1
ATOM 836 N N . LEU A 1 104 ? 7.852 11.328 10.234 1 98.62 104 LEU A N 1
ATOM 837 C CA . LEU A 1 104 ? 7.586 10.016 9.656 1 98.62 104 LEU A CA 1
ATOM 838 C C . LEU A 1 104 ? 8.883 9.344 9.219 1 98.62 104 LEU A C 1
ATOM 840 O O . LEU A 1 104 ? 9.016 8.117 9.305 1 98.62 104 LEU A O 1
ATOM 844 N N . ILE A 1 105 ? 9.781 10.133 8.68 1 98.62 105 ILE A N 1
ATOM 845 C CA . ILE A 1 105 ? 11.086 9.57 8.352 1 98.62 105 ILE A CA 1
ATOM 846 C C . ILE A 1 105 ? 11.727 8.984 9.609 1 98.62 105 ILE A C 1
ATOM 848 O O . ILE A 1 105 ? 12.227 7.859 9.594 1 98.62 105 ILE A O 1
ATOM 852 N N . GLN A 1 106 ? 11.648 9.734 10.68 1 98.19 106 GLN A N 1
ATOM 853 C CA . GLN A 1 106 ? 12.18 9.258 11.953 1 98.19 106 GLN A CA 1
ATOM 854 C C . GLN A 1 106 ? 11.453 7.996 12.414 1 98.19 106 GLN A C 1
ATOM 856 O O . GLN A 1 106 ? 12.078 7.066 12.922 1 98.19 106 GLN A O 1
ATOM 861 N N . GLU A 1 107 ? 10.156 7.98 12.297 1 98.31 107 GLU A N 1
ATOM 862 C CA . GLU A 1 107 ? 9.352 6.809 12.641 1 98.31 107 GLU A CA 1
ATOM 863 C C . GLU A 1 107 ? 9.828 5.578 11.867 1 98.31 107 GLU A C 1
ATOM 865 O O . GLU A 1 107 ? 9.984 4.5 12.445 1 98.31 107 GLU A O 1
ATOM 870 N N . ALA A 1 108 ? 10.008 5.715 10.547 1 98.31 108 ALA A N 1
ATOM 871 C CA . ALA A 1 108 ? 10.484 4.617 9.711 1 98.31 108 ALA A CA 1
ATOM 872 C C . ALA A 1 108 ? 11.844 4.113 10.188 1 98.31 108 ALA A C 1
ATOM 874 O O . ALA A 1 108 ? 12.086 2.906 10.211 1 98.31 108 ALA A O 1
ATOM 875 N N . GLN A 1 109 ? 12.703 5.039 10.602 1 97.62 109 GLN A N 1
ATOM 876 C CA . GLN A 1 109 ? 14 4.684 11.164 1 97.62 109 GLN A CA 1
ATOM 877 C C . GLN A 1 109 ? 13.836 3.877 12.453 1 97.62 109 GLN A C 1
ATOM 879 O O . GLN A 1 109 ? 14.461 2.828 12.617 1 97.62 109 GLN A O 1
ATOM 884 N N . GLU A 1 110 ? 13.031 4.426 13.289 1 97.19 110 GLU A N 1
ATOM 885 C CA . GLU A 1 110 ? 12.828 3.824 14.609 1 97.19 110 GLU A CA 1
ATOM 886 C C . GLU A 1 110 ? 12.25 2.418 14.484 1 97.19 110 GLU A C 1
ATOM 888 O O . GLU A 1 110 ? 12.547 1.548 15.312 1 97.19 110 GLU A O 1
ATOM 893 N N . LEU A 1 111 ? 11.469 2.186 13.477 1 96.81 111 LEU A N 1
ATOM 894 C CA . LEU A 1 111 ? 10.82 0.895 13.281 1 96.81 111 LEU A CA 1
ATOM 895 C C . LEU A 1 111 ? 11.719 -0.055 12.5 1 96.81 111 LEU A C 1
ATOM 897 O O . LEU A 1 111 ? 11.383 -1.229 12.32 1 96.81 111 LEU A O 1
ATOM 901 N N . GLY A 1 112 ? 12.844 0.464 11.945 1 96.38 112 GLY A N 1
ATOM 902 C CA . GLY A 1 112 ? 13.773 -0.357 11.195 1 96.38 112 GLY A CA 1
ATOM 903 C C . GLY A 1 112 ? 13.258 -0.735 9.82 1 96.38 112 GLY A C 1
ATOM 904 O O . GLY A 1 112 ? 13.602 -1.795 9.289 1 96.38 112 GLY A O 1
ATOM 905 N N . PHE A 1 113 ? 12.398 0.084 9.219 1 97.81 113 PHE A N 1
ATOM 906 C CA . PHE A 1 113 ? 11.812 -0.199 7.918 1 97.81 113 PHE A CA 1
ATOM 907 C C . PHE A 1 113 ? 12.82 0.049 6.801 1 97.81 113 PHE A C 1
ATOM 909 O O . PHE A 1 113 ? 13.773 0.808 6.98 1 97.81 113 PHE A O 1
ATOM 916 N N . ASN A 1 114 ? 12.625 -0.64 5.684 1 97.88 114 ASN A N 1
ATOM 917 C CA . ASN A 1 114 ? 13.531 -0.544 4.543 1 97.88 114 ASN A CA 1
ATOM 918 C C . ASN A 1 114 ? 13.125 0.582 3.598 1 97.88 114 ASN A C 1
ATOM 920 O O . ASN A 1 114 ? 13.117 0.401 2.379 1 97.88 114 ASN A O 1
ATOM 924 N N . GLY A 1 115 ? 12.648 1.737 4.121 1 98.25 115 GLY A N 1
ATOM 925 C CA . GLY A 1 115 ? 12.281 2.902 3.334 1 98.25 115 GLY A CA 1
ATOM 926 C C . GLY A 1 115 ? 10.852 3.363 3.578 1 98.25 115 GLY A C 1
ATOM 927 O O . GLY A 1 115 ? 10.188 2.879 4.496 1 98.25 115 GLY A O 1
ATOM 928 N N . MET A 1 116 ? 10.484 4.316 2.828 1 98.69 116 MET A N 1
ATOM 929 C CA . MET A 1 116 ? 9.156 4.91 2.838 1 98.69 116 MET A CA 1
ATOM 930 C C . MET A 1 116 ? 8.641 5.113 1.416 1 98.69 116 MET A C 1
ATOM 932 O O . MET A 1 116 ? 9.406 5.473 0.52 1 98.69 116 MET A O 1
ATOM 936 N N . THR A 1 117 ? 7.367 4.84 1.24 1 98.88 117 THR A N 1
ATOM 937 C CA . THR A 1 117 ? 6.754 5.02 -0.072 1 98.88 117 THR A CA 1
ATOM 938 C C . THR A 1 117 ? 5.414 5.734 0.047 1 98.88 117 THR A C 1
ATOM 940 O O . THR A 1 117 ? 4.797 5.734 1.113 1 98.88 117 THR A O 1
ATOM 943 N N . TRP A 1 118 ? 5.055 6.441 -0.971 1 98.81 118 TRP A N 1
ATOM 944 C CA . TRP A 1 118 ? 3.752 7.086 -1.1 1 98.81 118 TRP A CA 1
ATOM 945 C C . TRP A 1 118 ? 3.42 7.359 -2.562 1 98.81 118 TRP A C 1
ATOM 947 O O . TRP A 1 118 ? 4.16 6.949 -3.461 1 98.81 118 TRP A O 1
ATOM 957 N N . GLN A 1 119 ? 2.236 7.922 -2.793 1 98.62 119 GLN A N 1
ATOM 958 C CA . GLN A 1 119 ? 1.845 8.359 -4.129 1 98.62 119 GLN A CA 1
ATOM 959 C C . GLN A 1 119 ? 1.472 9.836 -4.141 1 98.62 119 GLN A C 1
ATOM 961 O O . GLN A 1 119 ? 1.079 10.391 -3.109 1 98.62 119 GLN A O 1
ATOM 966 N N . VAL A 1 120 ? 1.661 10.391 -5.285 1 98 120 VAL A N 1
ATOM 967 C CA . VAL A 1 120 ? 1.306 11.789 -5.508 1 98 120 VAL A CA 1
ATOM 968 C C . VAL A 1 120 ? 0.674 11.945 -6.887 1 98 120 VAL A C 1
ATOM 970 O O . VAL A 1 120 ? 1.107 11.312 -7.852 1 98 120 VAL A O 1
ATOM 973 N N . LEU A 1 121 ? -0.38 12.719 -6.973 1 97.25 121 LEU A N 1
ATOM 974 C CA . LEU A 1 121 ? -1.001 13.008 -8.258 1 97.25 121 LEU A CA 1
ATOM 975 C C . LEU A 1 121 ? -0.009 13.672 -9.203 1 97.25 121 LEU A C 1
ATOM 977 O O . LEU A 1 121 ? 0.747 14.555 -8.797 1 97.25 121 LEU A O 1
ATOM 981 N N . ASP A 1 122 ? -0.054 13.289 -10.469 1 97.56 122 ASP A N 1
ATOM 982 C CA . ASP A 1 122 ? 0.981 13.719 -11.398 1 97.56 122 ASP A CA 1
ATOM 983 C C . ASP A 1 122 ? 0.819 15.195 -11.75 1 97.56 122 ASP A C 1
ATOM 985 O O . ASP A 1 122 ? 1.761 15.836 -12.227 1 97.56 122 ASP A O 1
ATOM 989 N N . TRP A 1 123 ? -0.338 15.844 -11.523 1 96.75 123 TRP A N 1
ATOM 990 C CA . TRP A 1 123 ? -0.559 17.266 -11.82 1 96.75 123 TRP A CA 1
ATOM 991 C C . TRP A 1 123 ? -0.253 18.125 -10.602 1 96.75 123 TRP A C 1
ATOM 993 O O . TRP A 1 123 ? -0.217 19.344 -10.695 1 96.75 123 TRP A O 1
ATOM 1003 N N . ASN A 1 124 ? -0.068 17.531 -9.375 1 95.44 124 ASN A N 1
ATOM 1004 C CA . ASN A 1 124 ? 0.108 18.25 -8.117 1 95.44 124 ASN A CA 1
ATOM 1005 C C . ASN A 1 124 ? 1.522 18.812 -7.988 1 95.44 124 ASN A C 1
ATOM 1007 O O . ASN A 1 124 ? 2.305 18.328 -7.164 1 95.44 124 ASN A O 1
ATOM 1011 N N . GLU A 1 125 ? 1.806 19.828 -8.633 1 96.5 125 GLU A N 1
ATOM 1012 C CA . GLU A 1 125 ? 3.143 20.406 -8.734 1 96.5 125 GLU A CA 1
ATOM 1013 C C . GLU A 1 125 ? 3.66 20.828 -7.359 1 96.5 125 GLU A C 1
ATOM 1015 O O . GLU A 1 125 ? 4.82 20.578 -7.023 1 96.5 125 GLU A O 1
ATOM 1020 N N . PRO A 1 126 ? 2.883 21.484 -6.562 1 94.31 126 PRO A N 1
ATOM 1021 C CA . PRO A 1 126 ? 3.369 21.859 -5.234 1 94.31 126 PRO A CA 1
ATOM 1022 C C . PRO A 1 126 ? 3.832 20.672 -4.406 1 94.31 126 PRO A C 1
ATOM 1024 O O . PRO A 1 126 ? 4.867 20.734 -3.738 1 94.31 126 PRO A O 1
ATOM 1027 N N . ALA A 1 127 ? 3.09 19.609 -4.406 1 95.94 127 ALA A N 1
ATOM 1028 C CA . ALA A 1 127 ? 3.482 18.406 -3.676 1 95.94 127 ALA A CA 1
ATOM 1029 C C . ALA A 1 127 ? 4.773 17.812 -4.242 1 95.94 127 ALA A C 1
ATOM 1031 O O . ALA A 1 127 ? 5.672 17.438 -3.488 1 95.94 127 ALA A O 1
ATOM 1032 N N . ILE A 1 128 ? 4.836 17.719 -5.555 1 97.88 128 ILE A N 1
ATOM 1033 C CA . ILE A 1 128 ? 6.012 17.172 -6.223 1 97.88 128 ILE A CA 1
ATOM 1034 C C . ILE A 1 128 ? 7.246 17.984 -5.859 1 97.88 128 ILE A C 1
ATOM 1036 O O . ILE A 1 128 ? 8.297 17.438 -5.543 1 97.88 128 ILE A O 1
ATOM 1040 N N . LYS A 1 129 ? 7.113 19.297 -5.887 1 97 129 LYS A N 1
ATOM 1041 C CA . LYS A 1 129 ? 8.195 20.188 -5.48 1 97 129 LYS A CA 1
ATOM 1042 C C . LYS A 1 129 ? 8.594 19.938 -4.027 1 97 129 LYS A C 1
ATOM 1044 O O . LYS A 1 129 ? 9.781 19.938 -3.697 1 97 129 LYS A O 1
ATOM 1049 N N . PHE A 1 130 ? 7.645 19.75 -3.174 1 97.56 130 PHE A N 1
ATOM 1050 C CA . PHE A 1 130 ? 7.867 19.453 -1.764 1 97.56 130 PHE A CA 1
ATOM 1051 C C . PHE A 1 130 ? 8.703 18.188 -1.601 1 97.56 130 PHE A C 1
ATOM 1053 O O . PHE A 1 130 ? 9.695 18.188 -0.871 1 97.56 130 PHE A O 1
ATOM 1060 N N . TYR A 1 131 ? 8.367 17.141 -2.27 1 98.19 131 TYR A N 1
ATOM 1061 C CA . TYR A 1 131 ? 9.047 15.852 -2.111 1 98.19 131 TYR A CA 1
ATOM 1062 C C . TYR A 1 131 ? 10.422 15.875 -2.762 1 98.19 131 TYR A C 1
ATOM 1064 O O . TYR A 1 131 ? 11.328 15.164 -2.33 1 98.19 131 TYR A O 1
ATOM 1072 N N . ASN A 1 132 ? 10.547 16.672 -3.805 1 97.81 132 ASN A N 1
ATOM 1073 C CA . ASN A 1 132 ? 11.844 16.828 -4.453 1 97.81 132 ASN A CA 1
ATOM 1074 C C . ASN A 1 132 ? 12.883 17.406 -3.5 1 97.81 132 ASN A C 1
ATOM 1076 O O . ASN A 1 132 ? 14.078 17.109 -3.619 1 97.81 132 ASN A O 1
ATOM 1080 N N . LYS A 1 133 ? 12.438 18.203 -2.525 1 96.62 133 LYS A N 1
ATOM 1081 C CA . LYS A 1 133 ? 13.352 18.766 -1.524 1 96.62 133 LYS A CA 1
ATOM 1082 C C . LYS A 1 133 ? 13.992 17.656 -0.695 1 96.62 133 LYS A C 1
ATOM 1084 O O . LYS A 1 133 ? 15.062 17.844 -0.118 1 96.62 133 LYS A O 1
ATOM 1089 N N . TYR A 1 134 ? 13.367 16.516 -0.612 1 97.38 134 TYR A N 1
ATOM 1090 C CA . TYR A 1 134 ? 13.875 15.375 0.129 1 97.38 134 TYR A CA 1
ATOM 1091 C C . TYR A 1 134 ? 14.625 14.422 -0.791 1 97.38 134 TYR A C 1
ATOM 1093 O O . TYR A 1 134 ? 14.969 13.305 -0.391 1 97.38 134 TYR A O 1
ATOM 1101 N N . GLU A 1 135 ? 14.758 14.812 -2.064 1 97.81 135 GLU A N 1
ATOM 1102 C CA . GLU A 1 135 ? 15.375 13.969 -3.084 1 97.81 135 GLU A CA 1
ATOM 1103 C C . GLU A 1 135 ? 14.648 12.633 -3.211 1 97.81 135 GLU A C 1
ATOM 1105 O O . GLU A 1 135 ? 15.289 11.578 -3.314 1 97.81 135 GLU A O 1
ATOM 1110 N N . ALA A 1 136 ? 13.336 12.695 -3.076 1 98.62 136 ALA A N 1
ATOM 1111 C CA . ALA A 1 136 ? 12.531 11.5 -3.271 1 98.62 136 ALA A CA 1
ATOM 1112 C C . ALA A 1 136 ? 12.641 10.984 -4.703 1 98.62 136 ALA A C 1
ATOM 1114 O O . ALA A 1 136 ? 12.773 11.773 -5.645 1 98.62 136 ALA A O 1
ATOM 1115 N N . ASN A 1 137 ? 12.664 9.641 -4.848 1 98.38 137 ASN A N 1
ATOM 1116 C CA . ASN A 1 137 ? 12.461 9.062 -6.168 1 98.38 137 ASN A CA 1
ATOM 1117 C C . ASN A 1 137 ? 11 9.156 -6.598 1 98.38 137 ASN A C 1
ATOM 1119 O O . ASN A 1 137 ? 10.102 8.711 -5.871 1 98.38 137 ASN A O 1
ATOM 1123 N N . ILE A 1 138 ? 10.727 9.75 -7.711 1 98.38 138 ILE A N 1
ATOM 1124 C CA . ILE A 1 138 ? 9.375 9.852 -8.258 1 98.38 138 ILE A CA 1
ATOM 1125 C C . ILE A 1 138 ? 9.328 9.211 -9.641 1 98.38 138 ILE A C 1
ATOM 1127 O O . ILE A 1 138 ? 10.078 9.609 -10.539 1 98.38 138 ILE A O 1
ATOM 1131 N N . GLU A 1 139 ? 8.438 8.227 -9.742 1 97.69 139 GLU A N 1
ATOM 1132 C CA . GLU A 1 139 ? 8.469 7.477 -10.992 1 97.69 139 GLU A CA 1
ATOM 1133 C C . GLU A 1 139 ? 7.059 7.258 -11.531 1 97.69 139 GLU A C 1
ATOM 1135 O O . GLU A 1 139 ? 6.109 7.094 -10.766 1 97.69 139 GLU A O 1
ATOM 1140 N N . ALA A 1 140 ? 7.008 7.289 -12.852 1 97.5 140 ALA A N 1
ATOM 1141 C CA . ALA A 1 140 ? 5.812 6.895 -13.594 1 97.5 140 ALA A CA 1
ATOM 1142 C C . ALA A 1 140 ? 5.902 5.441 -14.047 1 97.5 140 ALA A C 1
ATOM 1144 O O . ALA A 1 140 ? 6.797 4.703 -13.617 1 97.5 140 ALA A O 1
ATOM 1145 N N . GLY A 1 141 ? 4.957 4.938 -14.75 1 96.94 141 GLY A N 1
ATOM 1146 C CA . GLY A 1 141 ? 5.07 3.627 -15.367 1 96.94 141 GLY A CA 1
ATOM 1147 C C . GLY A 1 141 ? 4.176 2.582 -14.727 1 96.94 141 GLY A C 1
ATOM 1148 O O . GLY A 1 141 ? 4.168 1.423 -15.148 1 96.94 141 GLY A O 1
ATOM 1149 N N . TRP A 1 142 ? 3.484 3.014 -13.727 1 97.88 142 TRP A N 1
ATOM 1150 C CA . TRP A 1 142 ? 2.564 2.1 -13.062 1 97.88 142 TRP A CA 1
ATOM 1151 C C . TRP A 1 142 ? 1.133 2.617 -13.133 1 97.88 142 TRP A C 1
ATOM 1153 O O . TRP A 1 142 ? 0.899 3.826 -13.094 1 97.88 142 TRP A O 1
ATOM 1163 N N . LEU A 1 143 ? 0.262 1.697 -13.242 1 98.62 143 LEU A N 1
ATOM 1164 C CA . LEU A 1 143 ? -1.164 1.983 -13.141 1 98.62 143 LEU A CA 1
ATOM 1165 C C . LEU A 1 143 ? -1.734 1.445 -11.836 1 98.62 143 LEU A C 1
ATOM 1167 O O . LEU A 1 143 ? -1.338 0.373 -11.375 1 98.62 143 LEU A O 1
ATOM 1171 N N . ASN A 1 144 ? -2.607 2.24 -11.211 1 98.69 144 ASN A N 1
ATOM 1172 C CA . ASN A 1 144 ? -3.369 1.735 -10.07 1 98.69 144 ASN A CA 1
ATOM 1173 C C . ASN A 1 144 ? -4.57 0.911 -10.523 1 98.69 144 ASN A C 1
ATOM 1175 O O . ASN A 1 144 ? -5.336 1.343 -11.391 1 98.69 144 ASN A O 1
ATOM 1179 N N . ALA A 1 145 ? -4.734 -0.27 -9.961 1 98.81 145 ALA A N 1
ATOM 1180 C CA . ALA A 1 145 ? -5.871 -1.138 -10.25 1 98.81 145 ALA A CA 1
ATOM 1181 C C . ALA A 1 145 ? -6.672 -1.442 -8.984 1 98.81 145 ALA A C 1
ATOM 1183 O O . ALA A 1 145 ? -6.129 -1.411 -7.879 1 98.81 145 ALA A O 1
ATOM 1184 N N . SER A 1 146 ? -7.953 -1.681 -9.195 1 98.81 146 SER A N 1
ATOM 1185 C CA . SER A 1 146 ? -8.758 -1.949 -8.016 1 98.81 146 SER A CA 1
ATOM 1186 C C . SER A 1 146 ? -10.047 -2.686 -8.367 1 98.81 146 SER A C 1
ATOM 1188 O O . SER A 1 146 ? -10.516 -2.611 -9.508 1 98.81 146 SER A O 1
ATOM 1190 N N . LEU A 1 147 ? -10.547 -3.438 -7.48 1 98.75 147 LEU A N 1
ATOM 1191 C CA . LEU A 1 147 ? -11.93 -3.889 -7.379 1 98.75 147 LEU A CA 1
ATOM 1192 C C . LEU A 1 147 ? -12.625 -3.234 -6.191 1 98.75 147 LEU A C 1
ATOM 1194 O O . LEU A 1 147 ? -12.102 -3.242 -5.074 1 98.75 147 LEU A O 1
ATOM 1198 N N . SER A 1 148 ? -13.797 -2.646 -6.422 1 98.06 148 SER A N 1
ATOM 1199 C CA . SER A 1 148 ? -14.539 -1.937 -5.391 1 98.06 148 SER A CA 1
ATOM 1200 C C . SER A 1 148 ? -15.164 -2.906 -4.391 1 98.06 148 SER A C 1
ATOM 1202 O O . SER A 1 148 ? -15.172 -4.117 -4.613 1 98.06 148 SER A O 1
ATOM 1204 N N . LYS A 1 149 ? -15.633 -2.361 -3.307 1 97.31 149 LYS A N 1
ATOM 1205 C CA . LYS A 1 149 ? -16.359 -3.152 -2.318 1 97.31 149 LYS A CA 1
ATOM 1206 C C . LYS A 1 149 ? -17.516 -3.908 -2.967 1 97.31 149 LYS A C 1
ATOM 1208 O O . LYS A 1 149 ? -17.719 -5.094 -2.693 1 97.31 149 LYS A O 1
ATOM 1213 N N . GLU A 1 150 ? -18.266 -3.242 -3.787 1 97.44 150 GLU A N 1
ATOM 1214 C CA . GLU A 1 150 ? -19.406 -3.848 -4.477 1 97.44 150 GLU A CA 1
ATOM 1215 C C . GLU A 1 150 ? -18.953 -5.004 -5.367 1 97.44 150 GLU A C 1
ATOM 1217 O O . GLU A 1 150 ? -19.609 -6.043 -5.418 1 97.44 150 GLU A O 1
ATOM 1222 N N . GLN A 1 151 ? -17.891 -4.82 -6.043 1 97.75 151 GLN A N 1
ATOM 1223 C CA . GLN A 1 151 ? -17.375 -5.848 -6.949 1 97.75 151 GLN A CA 1
ATOM 1224 C C . GLN A 1 151 ? -16.953 -7.098 -6.18 1 97.75 151 GLN A C 1
ATOM 1226 O O . GLN A 1 151 ? -17.281 -8.219 -6.582 1 97.75 151 GLN A O 1
ATOM 1231 N N . ILE A 1 152 ? -16.203 -6.859 -5.012 1 97.56 152 ILE A N 1
ATOM 1232 C CA . ILE A 1 152 ? -15.727 -8.039 -4.297 1 97.56 152 ILE A CA 1
ATOM 1233 C C . ILE A 1 152 ? -16.891 -8.734 -3.596 1 97.56 152 ILE A C 1
ATOM 1235 O O . ILE A 1 152 ? -16.938 -9.961 -3.52 1 97.56 152 ILE A O 1
ATOM 1239 N N . THR A 1 153 ? -17.844 -7.977 -3.104 1 96.44 153 THR A N 1
ATOM 1240 C CA . THR A 1 153 ? -19 -8.555 -2.414 1 96.44 153 THR A CA 1
ATOM 1241 C C . THR A 1 153 ? -19.859 -9.359 -3.381 1 96.44 153 THR A C 1
ATOM 1243 O O . THR A 1 153 ? -20.391 -10.406 -3.016 1 96.44 153 THR A O 1
ATOM 1246 N N . ALA A 1 154 ? -19.938 -8.961 -4.598 1 96 154 ALA A N 1
ATOM 1247 C CA . ALA A 1 154 ? -20.812 -9.586 -5.594 1 96 154 ALA A CA 1
ATOM 1248 C C . ALA A 1 154 ? -20.109 -10.734 -6.297 1 96 154 ALA A C 1
ATOM 1250 O O . ALA A 1 154 ? -20.734 -11.508 -7.031 1 96 154 ALA A O 1
ATOM 1251 N N . TYR A 1 155 ? -18.812 -10.805 -6.023 1 95.38 155 TYR A N 1
ATOM 1252 C CA . TYR A 1 155 ? -18.031 -11.773 -6.777 1 95.38 155 TYR A CA 1
ATOM 1253 C C . TYR A 1 155 ? -18.406 -13.203 -6.383 1 95.38 155 TYR A C 1
ATOM 1255 O O . TYR A 1 155 ? -18.469 -13.523 -5.191 1 95.38 155 TYR A O 1
ATOM 1263 N N . GLN A 1 156 ? -18.766 -13.969 -7.316 1 90 156 GLN A N 1
ATOM 1264 C CA . GLN A 1 156 ? -19.094 -15.375 -7.113 1 90 156 GLN A CA 1
ATOM 1265 C C . GLN A 1 156 ? -18.125 -16.281 -7.863 1 90 156 GLN A C 1
ATOM 1267 O O . GLN A 1 156 ? -17.812 -16.031 -9.031 1 90 156 GLN A O 1
ATOM 1272 N N . ILE A 1 157 ? -17.438 -17.109 -7.047 1 79 157 ILE A N 1
ATOM 1273 C CA . ILE A 1 157 ? -16.531 -18.062 -7.668 1 79 157 ILE A CA 1
ATOM 1274 C C . ILE A 1 157 ? -17.328 -19.172 -8.336 1 79 157 ILE A C 1
ATOM 1276 O O . ILE A 1 157 ? -18.297 -19.688 -7.762 1 79 157 ILE A O 1
ATOM 1280 N N . MET B 1 1 ? -5.988 -29.375 -15.453 1 69 1 MET B N 1
ATOM 1281 C CA . MET B 1 1 ? -4.852 -29.391 -14.539 1 69 1 MET B CA 1
ATOM 1282 C C . MET B 1 1 ? -5.309 -29.234 -13.094 1 69 1 MET B C 1
ATOM 1284 O O . MET B 1 1 ? -6.312 -28.562 -12.836 1 69 1 MET B O 1
ATOM 1288 N N . ASP B 1 2 ? -4.809 -30.188 -12.258 1 89.69 2 ASP B N 1
ATOM 1289 C CA . ASP B 1 2 ? -5.273 -30.188 -10.867 1 89.69 2 ASP B CA 1
ATOM 1290 C C . ASP B 1 2 ? -4.41 -29.281 -10 1 89.69 2 ASP B C 1
ATOM 1292 O O . ASP B 1 2 ? -3.541 -29.75 -9.266 1 89.69 2 ASP B O 1
ATOM 1296 N N . VAL B 1 3 ? -4.551 -27.984 -10.109 1 96.56 3 VAL B N 1
ATOM 1297 C CA . VAL B 1 3 ? -3.82 -27.016 -9.312 1 96.56 3 VAL B CA 1
ATOM 1298 C C . VAL B 1 3 ? -4.422 -26.938 -7.91 1 96.56 3 VAL B C 1
ATOM 1300 O O . VAL B 1 3 ? -5.641 -26.859 -7.754 1 96.56 3 VAL B O 1
ATOM 1303 N N . LYS B 1 4 ? -3.531 -27.094 -6.914 1 97.62 4 LYS B N 1
ATOM 1304 C CA . LYS B 1 4 ? -3.963 -26.984 -5.523 1 97.62 4 LYS B CA 1
ATOM 1305 C C . LYS B 1 4 ? -3.615 -25.625 -4.938 1 97.62 4 LYS B C 1
ATOM 1307 O O . LYS B 1 4 ? -2.48 -25.156 -5.066 1 97.62 4 LYS B O 1
ATOM 1312 N N . ILE B 1 5 ? -4.641 -24.953 -4.355 1 98.38 5 ILE B N 1
ATOM 1313 C CA . ILE B 1 5 ? -4.449 -23.656 -3.707 1 98.38 5 ILE B CA 1
ATOM 1314 C C . ILE B 1 5 ? -4.473 -23.828 -2.191 1 98.38 5 ILE B C 1
ATOM 1316 O O . ILE B 1 5 ? -5.363 -24.484 -1.648 1 98.38 5 ILE B O 1
ATOM 1320 N N . ARG B 1 6 ? -3.521 -23.281 -1.543 1 98.5 6 ARG B N 1
ATOM 1321 C CA . ARG B 1 6 ? -3.514 -23.297 -0.084 1 98.5 6 ARG B CA 1
ATOM 1322 C C . ARG B 1 6 ? -2.768 -22.094 0.475 1 98.5 6 ARG B C 1
ATOM 1324 O O . ARG B 1 6 ? -2.066 -21.391 -0.26 1 98.5 6 ARG B O 1
ATOM 1331 N N . VAL B 1 7 ? -2.961 -21.844 1.812 1 98.75 7 VAL B N 1
ATOM 1332 C CA . VAL B 1 7 ? -2.221 -20.797 2.49 1 98.75 7 VAL B CA 1
ATOM 1333 C C . VAL B 1 7 ? -0.737 -21.156 2.543 1 98.75 7 VAL B C 1
ATOM 1335 O O . VAL B 1 7 ? -0.38 -22.297 2.824 1 98.75 7 VAL B O 1
ATOM 1338 N N . ALA B 1 8 ? 0.106 -20.234 2.258 1 98.88 8 ALA B N 1
ATOM 1339 C CA . ALA B 1 8 ? 1.552 -20.422 2.332 1 98.88 8 ALA B CA 1
ATOM 1340 C C . ALA B 1 8 ? 1.987 -20.75 3.76 1 98.88 8 ALA B C 1
ATOM 1342 O O . ALA B 1 8 ? 1.366 -20.297 4.723 1 98.88 8 ALA B O 1
ATOM 1343 N N . LYS B 1 9 ? 3.047 -21.531 3.832 1 98.69 9 LYS B N 1
ATOM 1344 C CA . LYS B 1 9 ? 3.717 -21.844 5.094 1 98.69 9 LYS B CA 1
ATOM 1345 C C . LYS B 1 9 ? 5.16 -21.344 5.082 1 98.69 9 LYS B C 1
ATOM 1347 O O . LYS B 1 9 ? 5.703 -21.031 4.023 1 98.69 9 LYS B O 1
ATOM 1352 N N . LYS B 1 10 ? 5.695 -21.281 6.293 1 98.69 10 LYS B N 1
ATOM 1353 C CA . LYS B 1 10 ? 7.062 -20.781 6.41 1 98.69 10 LYS B CA 1
ATOM 1354 C C . LYS B 1 10 ? 8.008 -21.562 5.508 1 98.69 10 LYS B C 1
ATOM 1356 O O . LYS B 1 10 ? 8.898 -20.984 4.879 1 98.69 10 LYS B O 1
ATOM 1361 N N . GLU B 1 11 ? 7.805 -22.797 5.398 1 98.56 11 GLU B N 1
ATOM 1362 C CA . GLU B 1 11 ? 8.688 -23.672 4.633 1 98.56 11 GLU B CA 1
ATOM 1363 C C . GLU B 1 11 ? 8.594 -23.375 3.139 1 98.56 11 GLU B C 1
ATOM 1365 O O . GLU B 1 11 ? 9.445 -23.812 2.363 1 98.56 11 GLU B O 1
ATOM 1370 N N . ASP B 1 12 ? 7.594 -22.672 2.715 1 98.81 12 ASP B N 1
ATOM 1371 C CA . ASP B 1 12 ? 7.406 -22.328 1.308 1 98.81 12 ASP B CA 1
ATOM 1372 C C . ASP B 1 12 ? 8.234 -21.109 0.921 1 98.81 12 ASP B C 1
ATOM 1374 O O . ASP B 1 12 ? 8.406 -20.812 -0.264 1 98.81 12 ASP B O 1
ATOM 1378 N N . CYS B 1 13 ? 8.82 -20.406 1.87 1 98.81 13 CYS B N 1
ATOM 1379 C CA . CYS B 1 13 ? 9.352 -19.062 1.661 1 98.81 13 CYS B CA 1
ATOM 1380 C C . CYS B 1 13 ? 10.516 -19.078 0.682 1 98.81 13 CYS B C 1
ATOM 1382 O O . CYS B 1 13 ? 10.664 -18.172 -0.135 1 98.81 13 CYS B O 1
ATOM 1384 N N . ALA B 1 14 ? 11.336 -20.062 0.759 1 98.81 14 ALA B N 1
ATOM 1385 C CA . ALA B 1 14 ? 12.453 -20.125 -0.178 1 98.81 14 ALA B CA 1
ATOM 1386 C C . ALA B 1 14 ? 11.953 -20.188 -1.62 1 98.81 14 ALA B C 1
ATOM 1388 O O . ALA B 1 14 ? 12.461 -19.469 -2.49 1 98.81 14 ALA B O 1
ATOM 1389 N N . ARG B 1 15 ? 11 -21.016 -1.861 1 98.75 15 ARG B N 1
ATOM 1390 C CA . ARG B 1 15 ? 10.43 -21.156 -3.197 1 98.75 15 ARG B CA 1
ATOM 1391 C C . ARG B 1 15 ? 9.695 -19.891 -3.613 1 98.75 15 ARG B C 1
ATOM 1393 O O . ARG B 1 15 ? 9.781 -19.469 -4.77 1 98.75 15 ARG B O 1
ATOM 1400 N N . LEU B 1 16 ? 8.969 -19.281 -2.734 1 98.81 16 LEU B N 1
ATOM 1401 C CA . LEU B 1 16 ? 8.289 -18.016 -3.031 1 98.81 16 LEU B CA 1
ATOM 1402 C C . LEU B 1 16 ? 9.289 -16.938 -3.434 1 98.81 16 LEU B C 1
ATOM 1404 O O . LEU B 1 16 ? 9.062 -16.203 -4.395 1 98.81 16 LEU B O 1
ATOM 1408 N N . LEU B 1 17 ? 10.383 -16.891 -2.678 1 98.56 17 LEU B N 1
ATOM 1409 C CA . LEU B 1 17 ? 11.406 -15.891 -2.98 1 98.56 17 LEU B CA 1
ATOM 1410 C C . LEU B 1 17 ? 12.031 -16.156 -4.348 1 98.56 17 LEU B C 1
ATOM 1412 O O . LEU B 1 17 ? 12.359 -15.203 -5.07 1 98.56 17 LEU B O 1
ATOM 1416 N N . ASP B 1 18 ? 12.172 -17.422 -4.73 1 98.25 18 ASP B N 1
ATOM 1417 C CA . ASP B 1 18 ? 12.625 -17.766 -6.074 1 98.25 18 ASP B CA 1
ATOM 1418 C C . ASP B 1 18 ? 11.695 -17.188 -7.133 1 98.25 18 ASP B C 1
ATOM 1420 O O . ASP B 1 18 ? 12.148 -16.656 -8.148 1 98.25 18 ASP B O 1
ATOM 1424 N N . LEU B 1 19 ? 10.461 -17.297 -6.906 1 98.56 19 LEU B N 1
ATOM 1425 C CA . LEU B 1 19 ? 9.453 -16.797 -7.844 1 98.56 19 LEU B CA 1
ATOM 1426 C C . LEU B 1 19 ? 9.461 -15.281 -7.879 1 98.56 19 LEU B C 1
ATOM 1428 O O . LEU B 1 19 ? 9.219 -14.68 -8.93 1 98.56 19 LEU B O 1
ATOM 1432 N N . VAL B 1 20 ? 9.711 -14.648 -6.711 1 98.5 20 VAL B N 1
ATOM 1433 C CA . VAL B 1 20 ? 9.859 -13.195 -6.664 1 98.5 20 VAL B CA 1
ATOM 1434 C C . VAL B 1 20 ? 11.016 -12.766 -7.566 1 98.5 20 VAL B C 1
ATOM 1436 O O . VAL B 1 20 ? 10.891 -11.797 -8.328 1 98.5 20 VAL B O 1
ATOM 1439 N N . TYR B 1 21 ? 12.062 -13.492 -7.5 1 97.62 21 TYR B N 1
ATOM 1440 C CA . TYR B 1 21 ? 13.219 -13.188 -8.344 1 97.62 21 TYR B CA 1
ATOM 1441 C C . TYR B 1 21 ? 12.875 -13.352 -9.82 1 97.62 21 TYR B C 1
ATOM 1443 O O . TYR B 1 21 ? 13.281 -12.539 -10.648 1 97.62 21 TYR B O 1
ATOM 1451 N N . GLU B 1 22 ? 12.164 -14.367 -10.133 1 97.12 22 GLU B N 1
ATOM 1452 C CA . GLU B 1 22 ? 11.711 -14.57 -11.508 1 97.12 22 GLU B CA 1
ATOM 1453 C C . GLU B 1 22 ? 10.875 -13.398 -12 1 97.12 22 GLU B C 1
ATOM 1455 O O . GLU B 1 22 ? 11.039 -12.938 -13.133 1 97.12 22 GLU B O 1
ATOM 1460 N N . LEU B 1 23 ? 10.016 -12.961 -11.172 1 96.5 23 LEU B N 1
ATOM 1461 C CA . LEU B 1 23 ? 9.172 -11.812 -11.492 1 96.5 23 LEU B CA 1
ATOM 1462 C C . LEU B 1 23 ? 10.023 -10.57 -11.75 1 96.5 23 LEU B C 1
ATOM 1464 O O . LEU B 1 23 ? 9.797 -9.844 -12.727 1 96.5 23 LEU B O 1
ATOM 1468 N N . ALA B 1 24 ? 10.945 -10.328 -10.836 1 96.38 24 ALA B N 1
ATOM 1469 C CA . ALA B 1 24 ? 11.828 -9.172 -10.969 1 96.38 24 ALA B CA 1
ATOM 1470 C C . ALA B 1 24 ? 12.625 -9.234 -12.266 1 96.38 24 ALA B C 1
ATOM 1472 O O . ALA B 1 24 ? 12.828 -8.219 -12.93 1 96.38 24 ALA B O 1
ATOM 1473 N N . LEU B 1 25 ? 13.062 -10.406 -12.617 1 95.56 25 LEU B N 1
ATOM 1474 C CA . LEU B 1 25 ? 13.773 -10.602 -13.875 1 95.56 25 LEU B CA 1
ATOM 1475 C C . LEU B 1 25 ? 12.891 -10.242 -15.062 1 95.56 25 LEU B C 1
ATOM 1477 O O . LEU B 1 25 ? 13.328 -9.547 -15.984 1 95.56 25 LEU B O 1
ATOM 1481 N N . PHE B 1 26 ? 11.75 -10.711 -15.047 1 92.25 26 PHE B N 1
ATOM 1482 C CA . PHE B 1 26 ? 10.773 -10.398 -16.078 1 92.25 26 PHE B CA 1
ATOM 1483 C C . PHE B 1 26 ? 10.578 -8.891 -16.203 1 92.25 26 PHE B C 1
ATOM 1485 O O . PHE B 1 26 ? 10.492 -8.352 -17.312 1 92.25 26 PHE B O 1
ATOM 1492 N N . GLU B 1 27 ? 10.508 -8.203 -15.008 1 92.06 27 GLU B N 1
ATOM 1493 C CA . GLU B 1 27 ? 10.297 -6.762 -14.969 1 92.06 27 GLU B CA 1
ATOM 1494 C C . GLU B 1 27 ? 11.609 -6.004 -15.148 1 92.06 27 GLU B C 1
ATOM 1496 O O . GLU B 1 27 ? 11.664 -4.793 -14.93 1 92.06 27 GLU B O 1
ATOM 1501 N N . ARG B 1 28 ? 12.805 -6.656 -15.547 1 91.75 28 ARG B N 1
ATOM 1502 C CA . ARG B 1 28 ? 14.109 -6.117 -15.891 1 91.75 28 ARG B CA 1
ATOM 1503 C C . ARG B 1 28 ? 14.734 -5.391 -14.703 1 91.75 28 ARG B C 1
ATOM 1505 O O . ARG B 1 28 ? 15.43 -4.387 -14.875 1 91.75 28 ARG B O 1
ATOM 1512 N N . ALA B 1 29 ? 14.438 -5.934 -13.422 1 92.94 29 ALA B N 1
ATOM 1513 C CA . ALA B 1 29 ? 14.977 -5.273 -12.234 1 92.94 29 ALA B CA 1
ATOM 1514 C C . ALA B 1 29 ? 15.398 -6.297 -11.18 1 92.94 29 ALA B C 1
ATOM 1516 O O . ALA B 1 29 ? 15.078 -6.152 -10 1 92.94 29 ALA B O 1
ATOM 1517 N N . PRO B 1 30 ? 16.078 -7.371 -11.586 1 92.12 30 PRO B N 1
ATOM 1518 C CA . PRO B 1 30 ? 16.438 -8.383 -10.578 1 92.12 30 PRO B CA 1
ATOM 1519 C C . PRO B 1 30 ? 17.312 -7.828 -9.469 1 92.12 30 PRO B C 1
ATOM 1521 O O . PRO B 1 30 ? 17.25 -8.305 -8.328 1 92.12 30 PRO B O 1
ATOM 1524 N N . GLN B 1 31 ? 18.125 -6.82 -9.711 1 93.44 31 GLN B N 1
ATOM 1525 C CA . GLN B 1 31 ? 19.047 -6.234 -8.742 1 93.44 31 GLN B CA 1
ATOM 1526 C C . GLN B 1 31 ? 18.281 -5.492 -7.648 1 93.44 31 GLN B C 1
ATOM 1528 O O . GLN B 1 31 ? 18.844 -5.16 -6.602 1 93.44 31 GLN B O 1
ATOM 1533 N N . GLU B 1 32 ? 17.062 -5.273 -7.906 1 94.62 32 GLU B N 1
ATOM 1534 C CA . GLU B 1 32 ? 16.25 -4.516 -6.957 1 94.62 32 GLU B CA 1
ATOM 1535 C C . GLU B 1 32 ? 15.727 -5.41 -5.836 1 94.62 32 GLU B C 1
ATOM 1537 O O . GLU B 1 32 ? 15.234 -4.918 -4.82 1 94.62 32 GLU B O 1
ATOM 1542 N N . VAL B 1 33 ? 15.82 -6.711 -5.957 1 97.81 33 VAL B N 1
ATOM 1543 C CA . VAL B 1 33 ? 15.383 -7.602 -4.891 1 97.81 33 VAL B CA 1
ATOM 1544 C C . VAL B 1 33 ? 16.484 -7.73 -3.836 1 97.81 33 VAL B C 1
ATOM 1546 O O . VAL B 1 33 ? 17.5 -8.391 -4.062 1 97.81 33 VAL B O 1
ATOM 1549 N N . THR B 1 34 ? 16.25 -7.125 -2.682 1 97.56 34 THR B N 1
ATOM 1550 C CA . THR B 1 34 ? 17.312 -7.09 -1.676 1 97.56 34 THR B CA 1
ATOM 1551 C C . THR B 1 34 ? 16.859 -7.77 -0.388 1 97.56 34 THR B C 1
ATOM 1553 O O . THR B 1 34 ? 17.641 -7.93 0.547 1 97.56 34 THR B O 1
ATOM 1556 N N . VAL B 1 35 ? 15.617 -8.234 -0.341 1 97.75 35 VAL B N 1
ATOM 1557 C CA . VAL B 1 35 ? 15.109 -8.906 0.851 1 97.75 35 VAL B CA 1
ATOM 1558 C C . VAL B 1 35 ? 15.844 -10.234 1.047 1 97.75 35 VAL B C 1
ATOM 1560 O O . VAL B 1 35 ? 16.078 -10.969 0.084 1 97.75 35 VAL B O 1
ATOM 1563 N N . SER B 1 36 ? 16.25 -10.508 2.312 1 97.62 36 SER B N 1
ATOM 1564 C CA . SER B 1 36 ? 16.797 -11.828 2.623 1 97.62 36 SER B CA 1
ATOM 1565 C C . SER B 1 36 ? 15.688 -12.828 2.924 1 97.62 36 SER B C 1
ATOM 1567 O O . SER B 1 36 ? 14.562 -12.438 3.252 1 97.62 36 SER B O 1
ATOM 1569 N N . LEU B 1 37 ? 16.062 -14.109 2.803 1 98.5 37 LEU B N 1
ATOM 1570 C CA . LEU B 1 37 ? 15.109 -15.156 3.16 1 98.5 37 LEU B CA 1
ATOM 1571 C C . LEU B 1 37 ? 14.664 -15.008 4.609 1 98.5 37 LEU B C 1
ATOM 1573 O O . LEU B 1 37 ? 13.484 -15.18 4.918 1 98.5 37 LEU B O 1
ATOM 1577 N N . GLN B 1 38 ? 15.562 -14.633 5.48 1 98.25 38 GLN B N 1
ATOM 1578 C CA . GLN B 1 38 ? 15.25 -14.461 6.898 1 98.25 38 GLN B CA 1
ATOM 1579 C C . GLN B 1 38 ? 14.234 -13.336 7.105 1 98.25 38 GLN B C 1
ATOM 1581 O O . GLN B 1 38 ? 13.266 -13.5 7.848 1 98.25 38 GLN B O 1
ATOM 1586 N N . GLU B 1 39 ? 14.461 -12.266 6.496 1 97.69 39 GLU B N 1
ATOM 1587 C CA . GLU B 1 39 ? 13.539 -11.141 6.598 1 97.69 39 GLU B CA 1
ATOM 1588 C C . GLU B 1 39 ? 12.164 -11.5 6.039 1 97.69 39 GLU B C 1
ATOM 1590 O O . GLU B 1 39 ? 11.133 -11.109 6.602 1 97.69 39 GLU B O 1
ATOM 1595 N N . PHE B 1 40 ? 12.242 -12.227 4.902 1 98.69 40 PHE B N 1
ATOM 1596 C CA . PHE B 1 40 ? 11.016 -12.664 4.246 1 98.69 40 PHE B CA 1
ATOM 1597 C C . PHE B 1 40 ? 10.195 -13.555 5.172 1 98.69 40 PHE B C 1
ATOM 1599 O O . PHE B 1 40 ? 9 -13.328 5.371 1 98.69 40 PHE B O 1
ATOM 1606 N N . GLU B 1 41 ? 10.805 -14.469 5.797 1 98.81 41 GLU B N 1
ATOM 1607 C CA . GLU B 1 41 ? 10.164 -15.383 6.73 1 98.81 41 GLU B CA 1
ATOM 1608 C C . GLU B 1 41 ? 9.625 -14.641 7.949 1 98.81 41 GLU B C 1
ATOM 1610 O O . GLU B 1 41 ? 8.5 -14.891 8.391 1 98.81 41 GLU B O 1
ATOM 1615 N N . GLU B 1 42 ? 10.422 -13.758 8.461 1 98.38 42 GLU B N 1
ATOM 1616 C CA . GLU B 1 42 ? 10.031 -13.016 9.656 1 98.38 42 GLU B CA 1
ATOM 1617 C C . GLU B 1 42 ? 8.797 -12.156 9.391 1 98.38 42 GLU B C 1
ATOM 1619 O O . GLU B 1 42 ? 7.891 -12.086 10.219 1 98.38 42 GLU B O 1
ATOM 1624 N N . ALA B 1 43 ? 8.727 -11.57 8.234 1 98.5 43 ALA B N 1
ATOM 1625 C CA . ALA B 1 43 ? 7.629 -10.672 7.887 1 98.5 43 ALA B CA 1
ATOM 1626 C C . ALA B 1 43 ? 6.332 -11.445 7.664 1 98.5 43 ALA B C 1
ATOM 1628 O O . ALA B 1 43 ? 5.242 -10.883 7.797 1 98.5 43 ALA B O 1
ATOM 1629 N N . GLY B 1 44 ? 6.5 -12.656 7.293 1 98.69 44 GLY B N 1
ATOM 1630 C CA . GLY B 1 44 ? 5.312 -13.438 6.988 1 98.69 44 GLY B CA 1
ATOM 1631 C C . GLY B 1 44 ? 4.898 -14.367 8.117 1 98.69 44 GLY B C 1
ATOM 1632 O O . GLY B 1 44 ? 3.721 -14.695 8.258 1 98.69 44 GLY B O 1
ATOM 1633 N N . PHE B 1 45 ? 5.887 -14.742 9.008 1 98.69 45 PHE B N 1
ATOM 1634 C CA . PHE B 1 45 ? 5.59 -15.82 9.938 1 98.69 45 PHE B CA 1
ATOM 1635 C C . PHE B 1 45 ? 6.195 -15.531 11.305 1 98.69 45 PHE B C 1
ATOM 1637 O O . PHE B 1 45 ? 6.148 -16.375 12.203 1 98.69 45 PHE B O 1
ATOM 1644 N N . GLY B 1 46 ? 6.773 -14.391 11.469 1 97.88 46 GLY B N 1
ATOM 1645 C CA . GLY B 1 46 ? 7.324 -14 12.758 1 97.88 46 GLY B CA 1
ATOM 1646 C C . GLY B 1 46 ? 6.266 -13.531 13.742 1 97.88 46 GLY B C 1
ATOM 1647 O O . GLY B 1 46 ? 5.098 -13.914 13.633 1 97.88 46 GLY B O 1
ATOM 1648 N N . VAL B 1 47 ? 6.578 -12.742 14.734 1 96.12 47 VAL B N 1
ATOM 1649 C CA . VAL B 1 47 ? 5.746 -12.312 15.852 1 96.12 47 VAL B CA 1
ATOM 1650 C C . VAL B 1 47 ? 4.691 -11.32 15.359 1 96.12 47 VAL B C 1
ATOM 1652 O O . VAL B 1 47 ? 3.557 -11.32 15.844 1 96.12 47 VAL B O 1
ATOM 1655 N N . LYS B 1 48 ? 5.012 -10.477 14.383 1 95.56 48 LYS B N 1
ATOM 1656 C CA . LYS B 1 48 ? 4.105 -9.484 13.812 1 95.56 48 LYS B CA 1
ATOM 1657 C C . LYS B 1 48 ? 4.051 -9.602 12.297 1 95.56 48 LYS B C 1
ATOM 1659 O O . LYS B 1 48 ? 4.59 -8.75 11.578 1 95.56 48 LYS B O 1
ATOM 1664 N N . PRO B 1 49 ? 3.439 -10.641 11.82 1 98.06 49 PRO B N 1
ATOM 1665 C CA . PRO B 1 49 ? 3.398 -10.828 10.367 1 98.06 49 PRO B CA 1
ATOM 1666 C C . PRO B 1 49 ? 2.723 -9.672 9.641 1 98.06 49 PRO B C 1
ATOM 1668 O O . PRO B 1 49 ? 1.744 -9.109 10.148 1 98.06 49 PRO B O 1
ATOM 1671 N N . VAL B 1 50 ? 3.26 -9.367 8.438 1 98.25 50 VAL B N 1
ATOM 1672 C CA . VAL B 1 50 ? 2.742 -8.195 7.738 1 98.25 50 VAL B CA 1
ATOM 1673 C C . VAL B 1 50 ? 2.197 -8.609 6.371 1 98.25 50 VAL B C 1
ATOM 1675 O O . VAL B 1 50 ? 1.547 -7.816 5.688 1 98.25 50 VAL B O 1
ATOM 1678 N N . TRP B 1 51 ? 2.5 -9.844 5.988 1 98.75 51 TRP B N 1
ATOM 1679 C CA . TRP B 1 51 ? 1.937 -10.312 4.727 1 98.75 51 TRP B CA 1
ATOM 1680 C C . TRP B 1 51 ? 1.397 -11.734 4.863 1 98.75 51 TRP B C 1
ATOM 1682 O O . TRP B 1 51 ? 1.743 -12.445 5.809 1 98.75 51 TRP B O 1
ATOM 1692 N N . LYS B 1 52 ? 0.463 -12.102 4.059 1 98.81 52 LYS B N 1
ATOM 1693 C CA . LYS B 1 52 ? -0.058 -13.445 3.846 1 98.81 52 LYS B CA 1
ATOM 1694 C C . LYS B 1 52 ? -0.022 -13.82 2.367 1 98.81 52 LYS B C 1
ATOM 1696 O O . LYS B 1 52 ? -0.012 -12.945 1.499 1 98.81 52 LYS B O 1
ATOM 1701 N N . ALA B 1 53 ? 0.075 -15.125 2.107 1 98.94 53 ALA B N 1
ATOM 1702 C CA . ALA B 1 53 ? 0.122 -15.555 0.711 1 98.94 53 ALA B CA 1
ATOM 1703 C C . ALA B 1 53 ? -0.614 -16.875 0.517 1 98.94 53 ALA B C 1
ATOM 1705 O O . ALA B 1 53 ? -0.727 -17.672 1.451 1 98.94 53 ALA B O 1
ATOM 1706 N N . TYR B 1 54 ? -1.152 -17.016 -0.645 1 98.94 54 TYR B N 1
ATOM 1707 C CA . TYR B 1 54 ? -1.643 -18.297 -1.136 1 98.94 54 TYR B CA 1
ATOM 1708 C C . TYR B 1 54 ? -0.726 -18.859 -2.221 1 98.94 54 TYR B C 1
ATOM 1710 O O . TYR B 1 54 ? -0.24 -18.109 -3.072 1 98.94 54 TYR B O 1
ATOM 1718 N N . THR B 1 55 ? -0.529 -20.188 -2.178 1 98.88 55 THR B N 1
ATOM 1719 C CA . THR B 1 55 ? 0.308 -20.844 -3.178 1 98.88 55 THR B CA 1
ATOM 1720 C C . THR B 1 55 ? -0.537 -21.703 -4.109 1 98.88 55 THR B C 1
ATOM 1722 O O . THR B 1 55 ? -1.582 -22.219 -3.711 1 98.88 55 THR B O 1
ATOM 1725 N N . ALA B 1 56 ? -0.139 -21.766 -5.328 1 98.81 56 ALA B N 1
ATOM 1726 C CA . ALA B 1 56 ? -0.625 -22.734 -6.312 1 98.81 56 ALA B CA 1
ATOM 1727 C C . ALA B 1 56 ? 0.416 -23.812 -6.578 1 98.81 56 ALA B C 1
ATOM 1729 O O . ALA B 1 56 ? 1.567 -23.516 -6.902 1 98.81 56 ALA B O 1
ATOM 1730 N N . SER B 1 57 ? -0.01 -25.062 -6.453 1 98.38 57 SER B N 1
ATOM 1731 C CA . SER B 1 57 ? 0.938 -26.156 -6.672 1 98.38 57 SER B CA 1
ATOM 1732 C C . SER B 1 57 ? 0.389 -27.172 -7.664 1 98.38 57 SER B C 1
ATOM 1734 O O . SER B 1 57 ? -0.824 -27.375 -7.75 1 98.38 57 SER B O 1
ATOM 1736 N N . LEU B 1 58 ? 1.262 -27.688 -8.422 1 96.5 58 LEU B N 1
ATOM 1737 C CA . LEU B 1 58 ? 1.021 -28.797 -9.32 1 96.5 58 LEU B CA 1
ATOM 1738 C C . LEU B 1 58 ? 1.96 -29.969 -9.008 1 96.5 58 LEU B C 1
ATOM 1740 O O . LEU B 1 58 ? 3.182 -29.812 -9.055 1 96.5 58 LEU B O 1
ATOM 1744 N N . ASP B 1 59 ? 1.378 -31.109 -8.664 1 93.56 59 ASP B N 1
ATOM 1745 C CA . ASP B 1 59 ? 2.152 -32.312 -8.336 1 93.56 59 ASP B CA 1
ATOM 1746 C C . ASP B 1 59 ? 3.191 -32 -7.258 1 93.56 59 ASP B C 1
ATOM 1748 O O . ASP B 1 59 ? 4.359 -32.375 -7.398 1 93.56 59 ASP B O 1
ATOM 1752 N N . GLY B 1 60 ? 2.84 -31.156 -6.316 1 93.94 60 GLY B N 1
ATOM 1753 C CA . GLY B 1 60 ? 3.674 -30.875 -5.156 1 93.94 60 GLY B CA 1
ATOM 1754 C C . GLY B 1 60 ? 4.637 -29.734 -5.371 1 93.94 60 GLY B C 1
ATOM 1755 O O . GLY B 1 60 ? 5.273 -29.266 -4.422 1 93.94 60 GLY B O 1
ATOM 1756 N N . LEU B 1 61 ? 4.707 -29.281 -6.602 1 96.69 61 LEU B N 1
ATOM 1757 C CA . LEU B 1 61 ? 5.59 -28.156 -6.906 1 96.69 61 LEU B CA 1
ATOM 1758 C C . LEU B 1 61 ? 4.828 -26.844 -6.867 1 96.69 61 LEU B C 1
ATOM 1760 O O . LEU B 1 61 ? 3.809 -26.688 -7.543 1 96.69 61 LEU B O 1
ATOM 1764 N N . ILE B 1 62 ? 5.348 -25.906 -6.074 1 98.69 62 ILE B N 1
ATOM 1765 C CA . ILE B 1 62 ? 4.742 -24.578 -6.086 1 98.69 62 ILE B CA 1
ATOM 1766 C C . ILE B 1 62 ? 5.082 -23.875 -7.395 1 98.69 62 ILE B C 1
ATOM 1768 O O . ILE B 1 62 ? 6.25 -23.578 -7.664 1 98.69 62 ILE B O 1
ATOM 1772 N N . ILE B 1 63 ? 4.051 -23.578 -8.172 1 98.56 63 ILE B N 1
ATOM 1773 C CA . ILE B 1 63 ? 4.27 -23 -9.492 1 98.56 63 ILE B CA 1
ATOM 1774 C C . ILE B 1 63 ? 3.898 -21.516 -9.477 1 98.56 63 ILE B C 1
ATOM 1776 O O . ILE B 1 63 ? 4.113 -20.812 -10.461 1 98.56 63 ILE B O 1
ATOM 1780 N N . GLY B 1 64 ? 3.301 -21.031 -8.422 1 98.81 64 GLY B N 1
ATOM 1781 C CA . GLY B 1 64 ? 2.908 -19.641 -8.312 1 98.81 64 GLY B CA 1
ATOM 1782 C C . GLY B 1 64 ? 2.395 -19.266 -6.93 1 98.81 64 GLY B C 1
ATOM 1783 O O . GLY B 1 64 ? 2.256 -20.141 -6.062 1 98.81 64 GLY B O 1
ATOM 1784 N N . PHE B 1 65 ? 2.189 -17.984 -6.758 1 98.94 65 PHE B N 1
ATOM 1785 C CA . PHE B 1 65 ? 1.615 -17.5 -5.508 1 98.94 65 PHE B CA 1
ATOM 1786 C C . PHE B 1 65 ? 0.963 -16.141 -5.703 1 98.94 65 PHE B C 1
ATOM 1788 O O . PHE B 1 65 ? 1.168 -15.484 -6.73 1 98.94 65 PHE B O 1
ATOM 1795 N N . ALA B 1 66 ? 0.117 -15.781 -4.809 1 98.94 66 ALA B N 1
ATOM 1796 C CA . ALA B 1 66 ? -0.412 -14.438 -4.605 1 98.94 66 ALA B CA 1
ATOM 1797 C C . ALA B 1 66 ? -0.147 -13.953 -3.182 1 98.94 66 ALA B C 1
ATOM 1799 O O . ALA B 1 66 ? -0.538 -14.609 -2.213 1 98.94 66 ALA B O 1
ATOM 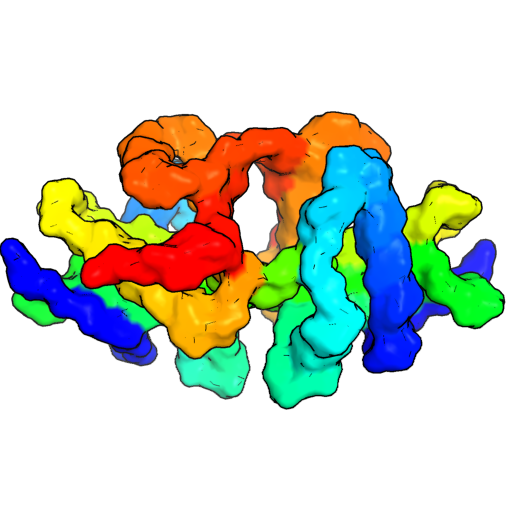1800 N N . LEU B 1 67 ? 0.59 -12.898 -3.068 1 98.94 67 LEU B N 1
ATOM 1801 C CA . LEU B 1 67 ? 0.955 -12.336 -1.773 1 98.94 67 LEU B CA 1
ATOM 1802 C C . LEU B 1 67 ? 0.289 -10.977 -1.565 1 98.94 67 LEU B C 1
ATOM 1804 O O . LEU B 1 67 ? 0.277 -10.141 -2.471 1 98.94 67 LEU B O 1
ATOM 1808 N N . TYR B 1 68 ? -0.305 -10.781 -0.359 1 98.94 68 TYR B N 1
ATOM 1809 C CA . TYR B 1 68 ? -1.018 -9.539 -0.08 1 98.94 68 TYR B CA 1
ATOM 1810 C C . TYR B 1 68 ? -0.725 -9.047 1.333 1 98.94 68 TYR B C 1
ATOM 1812 O O . TYR B 1 68 ? -0.165 -9.781 2.148 1 98.94 68 TYR B O 1
ATOM 1820 N N . TYR B 1 69 ? -0.99 -7.809 1.584 1 98.81 69 TYR B N 1
ATOM 1821 C CA . TYR B 1 69 ? -1.013 -7.195 2.906 1 98.81 69 TYR B CA 1
ATOM 1822 C C . TYR B 1 69 ? -2.195 -6.246 3.049 1 98.81 69 TYR B C 1
ATOM 1824 O O . TYR B 1 69 ? -2.932 -6.012 2.086 1 98.81 69 TYR B O 1
ATOM 1832 N N . ILE B 1 70 ? -2.482 -5.793 4.258 1 98.44 70 ILE B N 1
ATOM 1833 C CA . ILE B 1 70 ? -3.613 -4.906 4.512 1 98.44 70 ILE B CA 1
ATOM 1834 C C . ILE B 1 70 ? -3.197 -3.457 4.273 1 98.44 70 ILE B C 1
ATOM 1836 O O . ILE B 1 70 ? -2.252 -2.965 4.891 1 98.44 70 ILE B O 1
ATOM 1840 N N . ARG B 1 71 ? -3.791 -2.877 3.338 1 98.38 71 ARG B N 1
ATOM 1841 C CA . ARG B 1 71 ? -3.633 -1.444 3.102 1 98.38 71 ARG B CA 1
ATOM 1842 C C . ARG B 1 71 ? -4.781 -0.657 3.723 1 98.38 71 ARG B C 1
ATOM 1844 O O . ARG B 1 71 ? -5.879 -1.186 3.898 1 98.38 71 ARG B O 1
ATOM 1851 N N . TYR B 1 72 ? -4.488 0.592 4.066 1 98.75 72 TYR B N 1
ATOM 1852 C CA . TYR B 1 72 ? -5.559 1.456 4.547 1 98.75 72 TYR B CA 1
ATOM 1853 C C . TYR B 1 72 ? -5.762 2.645 3.615 1 98.75 72 TYR B C 1
ATOM 1855 O O . TYR B 1 72 ? -4.801 3.324 3.246 1 98.75 72 TYR B O 1
ATOM 1863 N N . SER B 1 73 ? -6.953 2.84 3.225 1 98.56 73 SER B N 1
ATOM 1864 C CA . SER B 1 73 ? -7.422 4.02 2.508 1 98.56 73 SER B CA 1
ATOM 1865 C C . SER B 1 73 ? -8.242 4.93 3.416 1 98.56 73 SER B C 1
ATOM 1867 O O . SER B 1 73 ? -9.281 4.523 3.939 1 98.56 73 SER B O 1
ATOM 1869 N N . THR B 1 74 ? -7.781 6.16 3.602 1 98.5 74 THR B N 1
ATOM 1870 C CA . THR B 1 74 ? -8.539 7.094 4.426 1 98.5 74 THR B CA 1
ATOM 1871 C C . THR B 1 74 ? -9.906 7.375 3.805 1 98.5 74 THR B C 1
ATOM 1873 O O . THR B 1 74 ? -10.805 7.898 4.473 1 98.5 74 THR B O 1
ATOM 1876 N N . TRP B 1 75 ? -10.078 7.027 2.496 1 98.12 75 TRP B N 1
ATOM 1877 C CA . TRP B 1 75 ? -11.344 7.254 1.801 1 98.12 75 TRP B CA 1
ATOM 1878 C C . TRP B 1 75 ? -12.25 6.031 1.903 1 98.12 75 TRP B C 1
ATOM 1880 O O . TRP B 1 75 ? -13.461 6.164 2.082 1 98.12 75 TRP B O 1
ATOM 1890 N N . LYS B 1 76 ? -11.609 4.773 1.889 1 98.25 76 LYS B N 1
ATOM 1891 C CA . LYS B 1 76 ? -12.43 3.588 1.679 1 98.25 76 LYS B CA 1
ATOM 1892 C C . LYS B 1 76 ? -12.289 2.604 2.836 1 98.25 76 LYS B C 1
ATOM 1894 O O . LYS B 1 76 ? -13.062 1.655 2.953 1 98.25 76 LYS B O 1
ATOM 1899 N N . GLY B 1 77 ? -11.305 2.812 3.711 1 98.31 77 GLY B N 1
ATOM 1900 C CA . GLY B 1 77 ? -11.086 1.875 4.801 1 98.31 77 GLY B CA 1
ATOM 19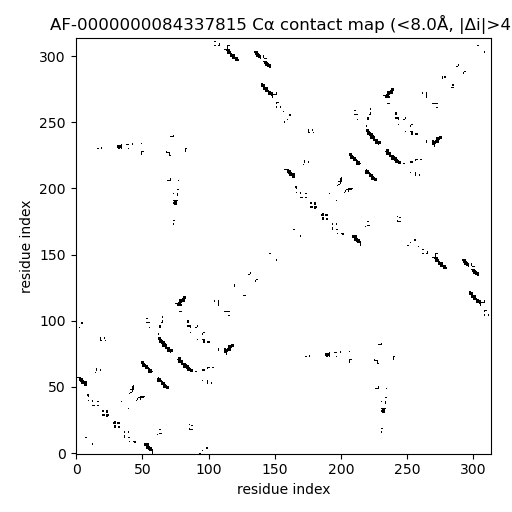01 C C . GLY B 1 77 ? -10.102 0.773 4.457 1 98.31 77 GLY B C 1
ATOM 1902 O O . GLY B 1 77 ? -9.203 0.973 3.643 1 98.31 77 GLY B O 1
ATOM 1903 N N . GLN B 1 78 ? -10.203 -0.344 5.148 1 98.44 78 GLN B N 1
ATOM 1904 C CA . GLN B 1 78 ? -9.273 -1.455 4.973 1 98.44 78 GLN B CA 1
ATOM 1905 C C . GLN B 1 78 ? -9.508 -2.156 3.635 1 98.44 78 GLN B C 1
ATOM 1907 O O . GLN B 1 78 ? -10.648 -2.449 3.271 1 98.44 78 GLN B O 1
ATOM 1912 N N . ARG B 1 79 ? -8.445 -2.381 2.945 1 98.5 79 ARG B N 1
ATOM 1913 C CA . ARG B 1 79 ? -8.453 -3.057 1.652 1 98.5 79 ARG B CA 1
ATOM 1914 C C . ARG B 1 79 ? -7.336 -4.09 1.562 1 98.5 79 ARG B C 1
ATOM 1916 O O . ARG B 1 79 ? -6.332 -3.984 2.268 1 98.5 79 ARG B O 1
ATOM 1923 N N . LEU B 1 80 ? -7.566 -5.086 0.767 1 98.81 80 LEU B N 1
ATOM 1924 C CA . LEU B 1 80 ? -6.5 -6.023 0.426 1 98.81 80 LEU B CA 1
ATOM 1925 C C . LEU B 1 80 ? -5.602 -5.449 -0.664 1 98.81 80 LEU B C 1
ATOM 1927 O O . LEU B 1 80 ? -6.086 -5.023 -1.714 1 98.81 80 LEU B O 1
ATOM 1931 N N . TYR B 1 81 ? -4.32 -5.371 -0.369 1 98.94 81 TYR B N 1
ATOM 1932 C CA . TYR B 1 81 ? -3.381 -4.961 -1.407 1 98.94 81 TYR B CA 1
ATOM 1933 C C . TYR B 1 81 ? -2.643 -6.164 -1.981 1 98.94 81 TYR B C 1
ATOM 1935 O O . TYR B 1 81 ? -1.858 -6.812 -1.283 1 98.94 81 TYR B O 1
ATOM 1943 N N . LEU B 1 82 ? -2.881 -6.457 -3.246 1 98.94 82 LEU B N 1
ATOM 1944 C CA . LEU B 1 82 ? -2.15 -7.512 -3.941 1 98.94 82 LEU B CA 1
ATOM 1945 C C . LEU B 1 82 ? -0.762 -7.031 -4.352 1 98.94 82 LEU B C 1
ATOM 1947 O O . LEU B 1 82 ? -0.625 -6.246 -5.289 1 98.94 82 LEU B O 1
ATOM 1951 N N . GLU B 1 83 ? 0.254 -7.5 -3.688 1 98.81 83 GLU B N 1
ATOM 1952 C CA . GLU B 1 83 ? 1.623 -7.078 -3.969 1 98.81 83 GLU B CA 1
ATOM 1953 C C . GLU B 1 83 ? 2.191 -7.82 -5.176 1 98.81 83 GLU B C 1
ATOM 1955 O O . GLU B 1 83 ? 2.805 -7.211 -6.055 1 98.81 83 GLU B O 1
ATOM 1960 N N . ASP B 1 84 ? 1.998 -9.125 -5.168 1 98.5 84 ASP B N 1
ATOM 1961 C CA . ASP B 1 84 ? 2.475 -9.93 -6.293 1 98.5 84 ASP B CA 1
ATOM 1962 C C . ASP B 1 84 ? 1.487 -11.047 -6.629 1 98.5 84 ASP B C 1
ATOM 1964 O O . ASP B 1 84 ? 0.936 -11.688 -5.734 1 98.5 84 ASP B O 1
ATOM 1968 N N . LEU B 1 85 ? 1.251 -11.266 -7.852 1 98.38 85 LEU B N 1
ATOM 1969 C CA . LEU B 1 85 ? 0.654 -12.453 -8.461 1 98.38 85 LEU B CA 1
ATOM 1970 C C . LEU B 1 85 ? 1.58 -13.047 -9.516 1 98.38 85 LEU B C 1
ATOM 1972 O O . LEU B 1 85 ? 1.768 -12.469 -10.578 1 98.38 85 LEU B O 1
ATOM 1976 N N . VAL B 1 86 ? 2.129 -14.211 -9.164 1 97.69 86 VAL B N 1
ATOM 1977 C CA . VAL B 1 86 ? 3.174 -14.758 -10.023 1 97.69 86 VAL B CA 1
ATOM 1978 C C . VAL B 1 86 ? 2.867 -16.219 -10.352 1 97.69 86 VAL B C 1
ATOM 1980 O O . VAL B 1 86 ? 2.465 -16.984 -9.469 1 97.69 86 VAL B O 1
ATOM 1983 N N . ILE B 1 87 ? 2.93 -16.578 -11.555 1 97.81 87 ILE B N 1
ATOM 1984 C CA . ILE B 1 87 ? 2.967 -17.938 -12.062 1 97.81 87 ILE B CA 1
ATOM 1985 C C . ILE B 1 87 ? 4.25 -18.172 -12.859 1 97.81 87 ILE B C 1
ATOM 1987 O O . ILE B 1 87 ? 4.578 -17.375 -13.75 1 97.81 87 ILE B O 1
ATOM 1991 N N . THR B 1 88 ? 4.957 -19.172 -12.469 1 97.88 88 THR B N 1
ATOM 1992 C CA . THR B 1 88 ? 6.188 -19.438 -13.195 1 97.88 88 THR B CA 1
ATOM 1993 C C . THR B 1 88 ? 5.906 -19.594 -14.688 1 97.88 88 THR B C 1
ATOM 1995 O O . THR B 1 88 ? 4.852 -20.109 -15.078 1 97.88 88 THR B O 1
ATOM 1998 N N . GLU B 1 89 ? 6.824 -19.188 -15.539 1 95.25 89 GLU B N 1
ATOM 1999 C CA . GLU B 1 89 ? 6.656 -19 -16.969 1 95.25 89 GLU B CA 1
ATOM 2000 C C . GLU B 1 89 ? 6.102 -20.266 -17.625 1 95.25 89 GLU B C 1
ATOM 2002 O O . GLU B 1 89 ? 5.137 -20.203 -18.391 1 95.25 89 GLU B O 1
ATOM 2007 N N . ALA B 1 90 ? 6.555 -21.422 -17.281 1 94.69 90 ALA B N 1
ATOM 2008 C CA . ALA B 1 90 ? 6.242 -22.688 -17.953 1 94.69 90 ALA B CA 1
ATOM 2009 C C . ALA B 1 90 ? 4.781 -23.062 -17.734 1 94.69 90 ALA B C 1
ATOM 2011 O O . ALA B 1 90 ? 4.238 -23.906 -18.453 1 94.69 90 ALA B O 1
ATOM 2012 N N . PHE B 1 91 ? 4.129 -22.406 -16.781 1 95.62 91 PHE B N 1
ATOM 2013 C CA . PHE B 1 91 ? 2.789 -22.859 -16.422 1 95.62 91 PHE B CA 1
ATOM 2014 C C . PHE B 1 91 ? 1.777 -21.734 -16.609 1 95.62 91 PHE B C 1
ATOM 2016 O O . PHE B 1 91 ? 0.639 -21.828 -16.141 1 95.62 91 PHE B O 1
ATOM 2023 N N . ARG B 1 92 ? 2.176 -20.672 -17.234 1 93.62 92 ARG B N 1
ATOM 2024 C CA . ARG B 1 92 ? 1.274 -19.562 -17.484 1 93.62 92 ARG B CA 1
ATOM 2025 C C . ARG B 1 92 ? 0.235 -19.906 -18.547 1 93.62 92 ARG B C 1
ATOM 2027 O O . ARG B 1 92 ? 0.449 -20.828 -19.344 1 93.62 92 ARG B O 1
ATOM 2034 N N . GLY B 1 93 ? -0.896 -19.266 -18.438 1 90.62 93 GLY B N 1
ATOM 2035 C CA . GLY B 1 93 ? -1.947 -19.469 -19.422 1 90.62 93 GLY B CA 1
ATOM 2036 C C . GLY B 1 93 ? -2.75 -20.734 -19.172 1 90.62 93 GLY B C 1
ATOM 2037 O O . GLY B 1 93 ? -3.502 -21.172 -20.047 1 90.62 93 GLY B O 1
ATOM 2038 N N . LYS B 1 94 ? -2.592 -21.312 -18.016 1 91.44 94 LYS B N 1
ATOM 2039 C CA . LYS B 1 94 ? -3.264 -22.578 -17.719 1 91.44 94 LYS B CA 1
ATOM 2040 C C . LYS B 1 94 ? -4.277 -22.422 -16.594 1 91.44 94 LYS B C 1
ATOM 2042 O O . LYS B 1 94 ? -4.777 -23.406 -16.047 1 91.44 94 LYS B O 1
ATOM 2047 N N . GLY B 1 95 ? -4.465 -21.234 -16.125 1 94.88 95 GLY B N 1
ATOM 2048 C CA . GLY B 1 95 ? -5.574 -20.969 -15.219 1 94.88 95 GLY B CA 1
ATOM 2049 C C . GLY B 1 95 ? -5.133 -20.781 -13.781 1 94.88 95 GLY B C 1
ATOM 2050 O O . GLY B 1 95 ? -5.922 -20.359 -12.938 1 94.88 95 GLY B O 1
ATOM 2051 N N . ALA B 1 96 ? -3.889 -21.062 -13.43 1 97.19 96 ALA B N 1
ATOM 2052 C CA . ALA B 1 96 ? -3.416 -20.953 -12.047 1 97.19 96 ALA B CA 1
ATOM 2053 C C . ALA B 1 96 ? -3.527 -19.516 -11.539 1 97.19 96 ALA B C 1
ATOM 2055 O O . ALA B 1 96 ? -3.871 -19.297 -10.375 1 97.19 96 ALA B O 1
ATOM 2056 N N . GLY B 1 97 ? -3.242 -18.594 -12.422 1 97.5 97 GLY B N 1
ATOM 2057 C CA . GLY B 1 97 ? -3.373 -17.188 -12.047 1 97.5 97 GLY B CA 1
ATOM 2058 C C . GLY B 1 97 ? -4.789 -16.812 -11.648 1 97.5 97 GLY B C 1
ATOM 2059 O O . GLY B 1 97 ? -4.996 -16.109 -10.656 1 97.5 97 GLY B O 1
ATOM 2060 N N . LYS B 1 98 ? -5.703 -17.281 -12.406 1 97.44 98 LYS B N 1
ATOM 2061 C CA . LYS B 1 98 ? -7.113 -17.031 -12.109 1 97.44 98 LYS B CA 1
ATOM 2062 C C . LYS B 1 98 ? -7.508 -17.641 -10.773 1 97.44 98 LYS B C 1
ATOM 2064 O O . LYS B 1 98 ? -8.234 -17.016 -9.992 1 97.44 98 LYS B O 1
ATOM 2069 N N . LEU B 1 99 ? -7.09 -18.812 -10.5 1 97.81 99 LEU B N 1
ATOM 2070 C CA . LEU B 1 99 ? -7.422 -19.5 -9.25 1 97.81 99 LEU B CA 1
ATOM 2071 C C . LEU B 1 99 ? -6.898 -18.719 -8.047 1 97.81 99 LEU B C 1
ATOM 2073 O O . LEU B 1 99 ? -7.602 -18.547 -7.051 1 97.81 99 LEU B O 1
ATOM 2077 N N . LEU B 1 100 ? -5.684 -18.25 -8.141 1 98.62 100 LEU B N 1
ATOM 2078 C CA . LEU B 1 100 ? -5.09 -17.469 -7.062 1 98.62 100 LEU B CA 1
ATOM 2079 C C . LEU B 1 100 ? -5.828 -16.141 -6.875 1 98.62 100 LEU B C 1
ATOM 2081 O O . LEU B 1 100 ? -6.129 -15.75 -5.746 1 98.62 100 LEU B O 1
ATOM 2085 N N . PHE B 1 101 ? -6.121 -15.453 -7.977 1 98.69 101 PHE B N 1
ATOM 2086 C CA . PHE B 1 101 ? -6.805 -14.164 -7.918 1 98.69 101 PHE B CA 1
ATOM 2087 C C . PHE B 1 101 ? -8.203 -14.32 -7.328 1 98.69 101 PHE B C 1
ATOM 2089 O O . PHE B 1 101 ? -8.602 -13.547 -6.457 1 98.69 101 PHE B O 1
ATOM 2096 N N . ASP B 1 102 ? -8.914 -15.344 -7.758 1 98.44 102 ASP B N 1
ATOM 2097 C CA . ASP B 1 102 ? -10.227 -15.648 -7.207 1 98.44 102 ASP B CA 1
ATOM 2098 C C . ASP B 1 102 ? -10.148 -15.883 -5.699 1 98.44 102 ASP B C 1
ATOM 2100 O O . ASP B 1 102 ? -11 -15.406 -4.949 1 98.44 102 ASP B O 1
ATOM 2104 N N . ARG B 1 103 ? -9.172 -16.594 -5.293 1 98.25 103 ARG B N 1
ATOM 2105 C CA . ARG B 1 103 ? -9.008 -16.891 -3.873 1 98.25 103 ARG B CA 1
ATOM 2106 C C . ARG B 1 103 ? -8.797 -15.609 -3.07 1 98.25 103 ARG B C 1
ATOM 2108 O O . ARG B 1 103 ? -9.266 -15.492 -1.937 1 98.25 103 ARG B O 1
ATOM 2115 N N . LEU B 1 104 ? -8.094 -14.633 -3.615 1 98.62 104 LEU B N 1
ATOM 2116 C CA . LEU B 1 104 ? -7.844 -13.383 -2.91 1 98.62 104 LEU B CA 1
ATOM 2117 C C . LEU B 1 104 ? -9.109 -12.539 -2.826 1 98.62 104 LEU B C 1
ATOM 2119 O O . LEU B 1 104 ? -9.328 -11.836 -1.837 1 98.62 104 LEU B O 1
ATOM 2123 N N . ILE B 1 105 ? -9.891 -12.562 -3.887 1 98.62 105 ILE B N 1
ATOM 2124 C CA . ILE B 1 105 ? -11.172 -11.875 -3.814 1 98.62 105 ILE B CA 1
ATOM 2125 C C . ILE B 1 105 ? -12.008 -12.461 -2.674 1 98.62 105 ILE B C 1
ATOM 2127 O O . ILE B 1 105 ? -12.57 -11.719 -1.867 1 98.62 105 ILE B O 1
ATOM 2131 N N . GLN B 1 106 ? -12.016 -13.766 -2.588 1 98.19 106 GLN B N 1
ATOM 2132 C CA . GLN B 1 106 ? -12.734 -14.43 -1.504 1 98.19 106 GLN B CA 1
ATOM 2133 C C . GLN B 1 106 ? -12.156 -14.039 -0.146 1 98.19 106 GLN B C 1
ATOM 2135 O O . GLN B 1 106 ? -12.898 -13.828 0.812 1 98.19 106 GLN B O 1
ATOM 2140 N N . GLU B 1 107 ? -10.852 -14.016 -0.04 1 98.31 107 GLU B N 1
ATOM 2141 C CA . GLU B 1 107 ? -10.18 -13.602 1.188 1 98.31 107 GLU B CA 1
ATOM 2142 C C . GLU B 1 107 ? -10.625 -12.203 1.615 1 98.31 107 GLU B C 1
ATOM 2144 O O . GLU B 1 107 ? -10.93 -11.977 2.789 1 98.31 107 GLU B O 1
ATOM 2149 N N . ALA B 1 108 ? -10.633 -11.25 0.671 1 98.31 108 ALA B N 1
ATOM 2150 C CA . ALA B 1 108 ? -11.07 -9.891 0.956 1 98.31 108 ALA B CA 1
ATOM 2151 C C . ALA B 1 108 ? -12.508 -9.867 1.465 1 98.31 108 ALA B C 1
ATOM 2153 O O . ALA B 1 108 ? -12.828 -9.117 2.389 1 98.31 108 ALA B O 1
ATOM 2154 N N . GLN B 1 109 ? -13.344 -10.711 0.895 1 97.62 109 GLN B N 1
ATOM 2155 C CA . GLN B 1 109 ? -14.727 -10.852 1.351 1 97.62 109 GLN B CA 1
ATOM 2156 C C . GLN B 1 109 ? -14.781 -11.367 2.787 1 97.62 109 GLN B C 1
ATOM 2158 O O . GLN B 1 109 ? -15.484 -10.805 3.625 1 97.62 109 GLN B O 1
ATOM 2163 N N . GLU B 1 110 ? -14.062 -12.406 2.971 1 97.19 110 GLU B N 1
ATOM 2164 C CA . GLU B 1 110 ? -14.07 -13.07 4.273 1 97.19 110 GLU B CA 1
ATOM 2165 C C . GLU B 1 110 ? -13.57 -12.141 5.371 1 97.19 110 GLU B C 1
ATOM 2167 O O . GLU B 1 110 ? -14.023 -12.219 6.512 1 97.19 110 GLU B O 1
ATOM 2172 N N . LEU B 1 111 ? -12.672 -11.258 5.039 1 96.75 111 LEU B N 1
ATOM 2173 C CA . LEU B 1 111 ? -12.078 -10.344 6.012 1 96.75 111 LEU B CA 1
ATOM 2174 C C . LEU B 1 111 ? -12.93 -9.078 6.156 1 96.75 111 LEU B C 1
ATOM 2176 O O . LEU B 1 111 ? -12.648 -8.234 7.004 1 96.75 111 LEU B O 1
ATOM 2180 N N . GLY B 1 112 ? -13.938 -8.906 5.266 1 96.31 112 GLY B N 1
ATOM 2181 C CA . GLY B 1 112 ? -14.812 -7.746 5.32 1 96.31 112 GLY B CA 1
ATOM 2182 C C . GLY B 1 112 ? -14.148 -6.473 4.84 1 96.31 112 GLY B C 1
ATOM 2183 O O . GLY B 1 112 ? -14.477 -5.379 5.301 1 96.31 112 GLY B O 1
ATOM 2184 N N . PHE B 1 113 ? -13.164 -6.578 3.949 1 97.75 113 PHE B N 1
ATOM 2185 C CA . PHE B 1 113 ? -12.43 -5.422 3.445 1 97.75 113 PHE B CA 1
ATOM 2186 C C . PHE B 1 113 ? -13.273 -4.648 2.438 1 97.75 113 PHE B C 1
ATOM 2188 O O . PHE B 1 113 ? -14.188 -5.203 1.831 1 97.75 113 PHE B O 1
ATOM 2195 N N . ASN B 1 114 ? -12.984 -3.359 2.316 1 97.88 114 ASN B N 1
ATOM 2196 C CA . ASN B 1 114 ? -13.727 -2.473 1.428 1 97.88 114 ASN B CA 1
ATOM 2197 C C . ASN B 1 114 ? -13.133 -2.461 0.022 1 97.88 114 ASN B C 1
ATOM 2199 O O . ASN B 1 114 ? -12.984 -1.398 -0.583 1 97.88 114 ASN B O 1
ATOM 2203 N N . GLY B 1 115 ? -12.656 -3.623 -0.495 1 98.25 115 GLY B N 1
ATOM 2204 C CA . GLY B 1 115 ? -12.117 -3.76 -1.84 1 98.25 115 GLY B CA 1
ATOM 2205 C C . GLY B 1 115 ? -10.703 -4.316 -1.865 1 98.25 115 GLY B C 1
ATOM 2206 O O . GLY B 1 115 ? -10.195 -4.777 -0.841 1 98.25 115 GLY B O 1
ATOM 2207 N N . MET B 1 116 ? -10.188 -4.336 -3.025 1 98.62 116 MET B N 1
ATOM 2208 C CA . MET B 1 116 ? -8.828 -4.785 -3.309 1 98.62 116 MET B CA 1
ATOM 2209 C C . MET B 1 116 ? -8.125 -3.832 -4.266 1 98.62 116 MET B C 1
ATOM 2211 O O . MET B 1 116 ? -8.75 -3.295 -5.184 1 98.62 116 MET B O 1
ATOM 2215 N N . THR B 1 117 ? -6.855 -3.609 -4.004 1 98.88 117 THR B N 1
ATOM 2216 C CA . THR B 1 117 ? -6.074 -2.732 -4.867 1 98.88 117 THR B CA 1
ATOM 2217 C C . THR B 1 117 ? -4.715 -3.352 -5.18 1 98.88 117 THR B C 1
ATOM 2219 O O . THR B 1 117 ? -4.234 -4.215 -4.438 1 98.88 117 THR B O 1
ATOM 2222 N N . TRP B 1 118 ? -4.18 -3.027 -6.305 1 98.81 118 TRP B N 1
ATOM 2223 C CA . TRP B 1 118 ? -2.834 -3.41 -6.715 1 98.81 118 TRP B CA 1
ATOM 2224 C C . TRP B 1 118 ? -2.301 -2.461 -7.785 1 98.81 118 TRP B C 1
ATOM 2226 O O . TRP B 1 118 ? -2.943 -1.46 -8.109 1 98.81 118 TRP B O 1
ATOM 2236 N N . GLN B 1 119 ? -1.063 -2.705 -8.203 1 98.62 119 GLN B N 1
ATOM 2237 C CA . GLN B 1 119 ? -0.479 -1.963 -9.312 1 98.62 119 GLN B CA 1
ATOM 2238 C C . GLN B 1 119 ? -0.019 -2.904 -10.422 1 98.62 119 GLN B C 1
ATOM 2240 O O . GLN B 1 119 ? 0.267 -4.078 -10.172 1 98.62 119 GLN B O 1
ATOM 2245 N N . VAL B 1 120 ? -0.014 -2.344 -11.586 1 98 120 VAL B N 1
ATOM 2246 C CA . VAL B 1 120 ? 0.451 -3.068 -12.766 1 98 120 VAL B CA 1
ATOM 2247 C C . VAL B 1 120 ? 1.268 -2.135 -13.656 1 98 120 VAL B C 1
ATOM 2249 O O . VAL B 1 120 ? 0.925 -0.961 -13.812 1 98 120 VAL B O 1
ATOM 2252 N N . LEU B 1 121 ? 2.377 -2.623 -14.164 1 97.31 121 LEU B N 1
ATOM 2253 C CA . LEU B 1 121 ? 3.18 -1.839 -15.102 1 97.31 121 LEU B CA 1
ATOM 2254 C C . LEU B 1 121 ? 2.363 -1.457 -16.328 1 97.31 121 LEU B C 1
ATOM 2256 O O . LEU B 1 121 ? 1.615 -2.279 -16.859 1 97.31 121 LEU B O 1
ATOM 2260 N N . ASP B 1 122 ? 2.549 -0.239 -16.797 1 97.62 122 ASP B N 1
ATOM 2261 C CA . ASP B 1 122 ? 1.672 0.281 -17.844 1 97.62 122 ASP B CA 1
ATOM 2262 C C . ASP B 1 122 ? 1.975 -0.371 -19.188 1 97.62 122 ASP B C 1
ATOM 2264 O O . ASP B 1 122 ? 1.15 -0.328 -20.109 1 97.62 122 ASP B O 1
ATOM 2268 N N . TRP B 1 123 ? 3.125 -1.027 -19.391 1 96.88 123 TRP B N 1
ATOM 2269 C CA . TRP B 1 123 ? 3.471 -1.692 -20.641 1 96.88 123 TRP B CA 1
ATOM 2270 C C . TRP B 1 123 ? 3.064 -3.162 -20.609 1 96.88 123 TRP B C 1
ATOM 2272 O O . TRP B 1 123 ? 3.119 -3.852 -21.625 1 96.88 123 TRP B O 1
ATOM 2282 N N . ASN B 1 124 ? 2.682 -3.73 -19.422 1 95.5 124 ASN B N 1
ATOM 2283 C CA . ASN B 1 124 ? 2.391 -5.148 -19.234 1 95.5 124 ASN B CA 1
ATOM 2284 C C . ASN B 1 124 ? 1.008 -5.508 -19.781 1 95.5 124 ASN B C 1
ATOM 2286 O O . ASN B 1 124 ? 0.095 -5.805 -19 1 95.5 124 ASN B O 1
ATOM 2290 N N . GLU B 1 125 ? 0.876 -5.621 -21 1 96.56 125 GLU B N 1
ATOM 2291 C CA . GLU B 1 125 ? -0.397 -5.82 -21.688 1 96.56 125 GLU B CA 1
ATOM 2292 C C . GLU B 1 125 ? -1.065 -7.117 -21.25 1 96.56 125 GLU B C 1
ATOM 2294 O O . GLU B 1 125 ? -2.27 -7.145 -20.984 1 96.56 125 GLU B O 1
ATOM 2299 N N . PRO B 1 126 ? -0.358 -8.195 -21.156 1 94.44 126 PRO B N 1
ATOM 2300 C CA . PRO B 1 126 ? -0.992 -9.438 -20.719 1 94.44 126 PRO B CA 1
ATOM 2301 C C . PRO B 1 126 ? -1.633 -9.312 -19.328 1 94.44 126 PRO B C 1
ATOM 2303 O O . PRO B 1 126 ? -2.74 -9.805 -19.109 1 94.44 126 PRO B O 1
ATOM 2306 N N . ALA B 1 127 ? -0.961 -8.688 -18.406 1 96.06 127 ALA B N 1
ATOM 2307 C CA . ALA B 1 127 ? -1.519 -8.477 -17.078 1 96.06 127 ALA B CA 1
ATOM 2308 C C . ALA B 1 127 ? -2.756 -7.59 -17.125 1 96.06 127 ALA B C 1
ATOM 2310 O O . ALA B 1 127 ? -3.768 -7.879 -16.484 1 96.06 127 ALA B O 1
ATOM 2311 N N . ILE B 1 128 ? -2.656 -6.504 -17.875 1 97.94 128 ILE B N 1
ATOM 2312 C CA . ILE B 1 128 ? -3.764 -5.566 -18 1 97.94 128 ILE B CA 1
ATOM 2313 C C . ILE B 1 128 ? -4.98 -6.281 -18.578 1 97.94 128 ILE B C 1
ATOM 2315 O O . ILE B 1 128 ? -6.102 -6.113 -18.094 1 97.94 128 ILE B O 1
ATOM 2319 N N . LYS B 1 129 ? -4.758 -7.09 -19.594 1 97.12 129 LYS B N 1
ATOM 2320 C CA . LYS B 1 129 ? -5.832 -7.891 -20.172 1 97.12 129 LYS B CA 1
ATOM 2321 C C . LYS B 1 129 ? -6.434 -8.836 -19.141 1 97.12 129 LYS B C 1
ATOM 2323 O O . LYS B 1 129 ? -7.652 -9.016 -19.094 1 97.12 129 LYS B O 1
ATOM 2328 N N . PHE B 1 130 ? -5.621 -9.453 -18.375 1 97.69 130 PHE B N 1
ATOM 2329 C CA . PHE B 1 130 ? -6.047 -10.352 -17.297 1 97.69 130 PHE B CA 1
ATOM 2330 C C . PHE B 1 130 ? -6.973 -9.641 -16.328 1 97.69 130 PHE B C 1
ATOM 2332 O O . PHE B 1 130 ? -8.055 -10.141 -16 1 97.69 130 PHE B O 1
ATOM 2339 N N . TYR B 1 131 ? -6.617 -8.477 -15.867 1 98.25 131 TYR B N 1
ATOM 2340 C CA . TYR B 1 131 ? -7.387 -7.754 -14.859 1 98.25 131 TYR B CA 1
ATOM 2341 C C . TYR B 1 131 ? -8.664 -7.172 -15.453 1 98.25 131 TYR B C 1
ATOM 2343 O O . TYR B 1 131 ? -9.664 -7.004 -14.75 1 98.25 131 TYR B O 1
ATOM 2351 N N . ASN B 1 132 ? -8.602 -6.848 -16.734 1 97.88 132 ASN B N 1
ATOM 2352 C CA . ASN B 1 132 ? -9.789 -6.355 -17.422 1 97.88 132 ASN B CA 1
ATOM 2353 C C . ASN B 1 132 ? -10.906 -7.391 -17.422 1 97.88 132 ASN B C 1
ATOM 2355 O O . ASN B 1 132 ? -12.086 -7.039 -17.406 1 97.88 132 ASN B O 1
ATOM 2359 N N . LYS B 1 133 ? -10.547 -8.68 -17.391 1 96.69 133 LYS B N 1
ATOM 2360 C CA . LYS B 1 133 ? -11.547 -9.742 -17.328 1 96.69 133 LYS B CA 1
ATOM 2361 C C . LYS B 1 133 ? -12.359 -9.656 -16.031 1 96.69 133 LYS B C 1
ATOM 2363 O O . LYS B 1 133 ? -13.484 -10.156 -15.977 1 96.69 133 LYS B O 1
ATOM 2368 N N . TYR B 1 134 ? -11.82 -9.055 -15.023 1 97.44 134 TYR B N 1
ATOM 2369 C CA . TYR B 1 134 ? -12.492 -8.883 -13.742 1 97.44 134 TYR B CA 1
ATOM 2370 C C . TYR B 1 134 ? -13.18 -7.527 -13.656 1 97.44 134 TYR B C 1
ATOM 2372 O O . TYR B 1 134 ? -13.648 -7.125 -12.594 1 97.44 134 TYR B O 1
ATOM 2380 N N . GLU B 1 135 ? -13.102 -6.773 -14.766 1 97.88 135 GLU B N 1
ATOM 2381 C CA . GLU B 1 135 ? -13.641 -5.414 -14.812 1 97.88 135 GLU B CA 1
ATOM 2382 C C . GLU B 1 135 ? -12.992 -4.531 -13.758 1 97.88 135 GLU B C 1
ATOM 2384 O O . GLU B 1 135 ? -13.672 -3.756 -13.078 1 97.88 135 GLU B O 1
ATOM 2389 N N . ALA B 1 136 ? -11.711 -4.762 -13.547 1 98.62 136 ALA B N 1
ATOM 2390 C CA . ALA B 1 136 ? -10.961 -3.918 -12.625 1 98.62 136 ALA B CA 1
ATOM 2391 C C . ALA B 1 136 ? -10.914 -2.473 -13.117 1 98.62 136 ALA B C 1
ATOM 2393 O O . ALA B 1 136 ? -10.859 -2.225 -14.32 1 98.62 136 ALA B O 1
ATOM 2394 N N . ASN B 1 137 ? -11.008 -1.521 -12.156 1 98.38 137 ASN B N 1
ATOM 2395 C CA . ASN B 1 137 ? -10.664 -0.142 -12.484 1 98.38 137 ASN B CA 1
ATOM 2396 C C . ASN B 1 137 ? -9.156 0.038 -12.633 1 98.38 137 ASN B C 1
ATOM 2398 O O . ASN B 1 137 ? -8.391 -0.32 -11.734 1 98.38 137 ASN B O 1
ATOM 2402 N N . ILE B 1 138 ? -8.703 0.515 -13.75 1 98.38 138 ILE B N 1
ATOM 2403 C CA . ILE B 1 138 ? -7.289 0.785 -13.992 1 98.38 138 ILE B CA 1
ATOM 2404 C C . ILE B 1 138 ? -7.102 2.258 -14.352 1 98.38 138 ILE B C 1
ATOM 2406 O O . ILE B 1 138 ? -7.691 2.752 -15.312 1 98.38 138 ILE B O 1
ATOM 2410 N N . GLU B 1 139 ? -6.273 2.904 -13.531 1 97.69 139 GLU B N 1
ATOM 2411 C CA . GLU B 1 139 ? -6.18 4.348 -13.727 1 97.69 139 GLU B CA 1
ATOM 2412 C C . GLU B 1 139 ? -4.73 4.816 -13.695 1 97.69 139 GLU B C 1
ATOM 2414 O O . GLU B 1 139 ? -3.906 4.254 -12.969 1 97.69 139 GLU B O 1
ATOM 2419 N N . ALA B 1 140 ? -4.492 5.816 -14.508 1 97.5 140 ALA B N 1
ATOM 2420 C CA . ALA B 1 140 ? -3.236 6.559 -14.492 1 97.5 140 ALA B CA 1
ATOM 2421 C C . ALA B 1 140 ? -3.357 7.824 -13.648 1 97.5 140 ALA B C 1
ATOM 2423 O O . ALA B 1 140 ? -4.348 8.008 -12.93 1 97.5 140 ALA B O 1
ATOM 2424 N N . GLY B 1 141 ? -2.373 8.625 -13.555 1 96.94 141 GLY B N 1
ATOM 2425 C CA . GLY B 1 141 ? -2.488 9.93 -12.93 1 96.94 141 GLY B CA 1
ATOM 2426 C C . GLY B 1 141 ? -1.76 10.023 -11.602 1 96.94 141 GLY B C 1
ATOM 2427 O O . GLY B 1 141 ? -1.761 11.078 -10.961 1 96.94 141 GLY B O 1
ATOM 2428 N N . TRP B 1 142 ? -1.184 8.93 -11.234 1 97.81 142 TRP B N 1
ATOM 2429 C CA . TRP B 1 142 ? -0.422 8.922 -9.992 1 97.81 142 TRP B CA 1
ATOM 2430 C C . TRP B 1 142 ? 1.038 8.562 -10.25 1 97.81 142 TRP B C 1
ATOM 2432 O O . TRP B 1 142 ? 1.34 7.754 -11.125 1 97.81 142 TRP B O 1
ATOM 2442 N N . LEU B 1 143 ? 1.852 9.18 -9.492 1 98.62 143 LEU B N 1
ATOM 2443 C CA . LEU B 1 143 ? 3.268 8.828 -9.469 1 98.62 143 LEU B CA 1
ATOM 2444 C C . LEU B 1 143 ? 3.629 8.109 -8.172 1 98.62 143 LEU B C 1
ATOM 2446 O O . LEU B 1 143 ? 3.111 8.445 -7.105 1 98.62 143 LEU B O 1
ATOM 2450 N N . ASN B 1 144 ? 4.465 7.07 -8.289 1 98.69 144 ASN B N 1
ATOM 2451 C CA . ASN B 1 144 ? 5.043 6.449 -7.102 1 98.69 144 ASN B CA 1
ATOM 2452 C C . ASN B 1 144 ? 6.242 7.242 -6.582 1 98.69 144 ASN B C 1
ATOM 2454 O O . ASN B 1 144 ? 7.137 7.594 -7.352 1 98.69 144 ASN B O 1
ATOM 2458 N N . ALA B 1 145 ? 6.254 7.531 -5.297 1 98.81 145 ALA B N 1
ATOM 2459 C CA . ALA B 1 145 ? 7.363 8.227 -4.652 1 98.81 145 ALA B CA 1
ATOM 2460 C C . ALA B 1 145 ? 7.973 7.387 -3.537 1 98.81 145 ALA B C 1
ATOM 2462 O O . ALA B 1 145 ? 7.289 6.543 -2.949 1 98.81 145 ALA B O 1
ATOM 2463 N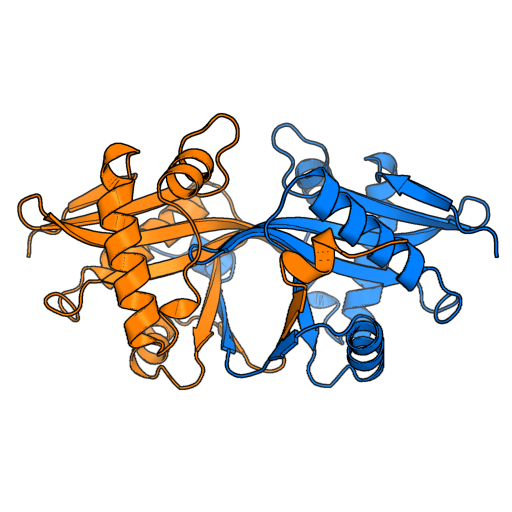 N . SER B 1 146 ? 9.258 7.625 -3.307 1 98.81 146 SER B N 1
ATOM 2464 C CA . SER B 1 146 ? 9.883 6.812 -2.266 1 98.81 146 SER B CA 1
ATOM 2465 C C . SER B 1 146 ? 11.156 7.473 -1.742 1 98.81 146 SER B C 1
ATOM 2467 O O . SER B 1 146 ? 11.773 8.281 -2.436 1 98.81 146 SER B O 1
ATOM 2469 N N . LEU B 1 147 ? 11.484 7.223 -0.544 1 98.75 147 LEU B N 1
ATOM 2470 C CA . LEU B 1 147 ? 12.812 7.34 0.048 1 98.75 147 LEU B CA 1
ATOM 2471 C C . LEU B 1 147 ? 13.398 5.961 0.354 1 98.75 147 LEU B C 1
ATOM 2473 O O . LEU B 1 147 ? 12.734 5.129 0.977 1 98.75 147 LEU B O 1
ATOM 2477 N N . SER B 1 148 ? 14.609 5.699 -0.097 1 98.12 148 SER B N 1
ATOM 2478 C CA . SER B 1 148 ? 15.266 4.406 0.079 1 98.12 148 SER B CA 1
ATOM 2479 C C . SER B 1 148 ? 15.688 4.191 1.529 1 98.12 148 SER B C 1
ATOM 2481 O O . SER B 1 148 ? 15.641 5.117 2.338 1 98.12 148 SER B O 1
ATOM 2483 N N . LYS B 1 149 ? 16.031 2.969 1.833 1 97.44 149 LYS B N 1
ATOM 2484 C CA . LYS B 1 149 ? 16.578 2.645 3.15 1 97.44 149 LYS B CA 1
ATOM 2485 C C . LYS B 1 149 ? 17.75 3.545 3.498 1 97.44 149 LYS B C 1
ATOM 2487 O O . LYS B 1 149 ? 17.844 4.055 4.617 1 97.44 149 LYS B O 1
ATOM 2492 N N . GLU B 1 150 ? 18.641 3.727 2.582 1 97.5 150 GLU B N 1
ATOM 2493 C CA . GLU B 1 150 ? 19.812 4.57 2.785 1 97.5 150 GLU B CA 1
ATOM 2494 C C . GLU B 1 150 ? 19.422 6.012 3.086 1 97.5 150 GLU B C 1
ATOM 2496 O O . GLU B 1 150 ? 20 6.656 3.957 1 97.5 150 GLU B O 1
ATOM 2501 N N . GLN B 1 151 ? 18.453 6.5 2.387 1 97.81 151 GLN B N 1
ATOM 2502 C CA . GLN B 1 151 ? 18.016 7.879 2.57 1 97.81 151 GLN B CA 1
ATOM 2503 C C . GLN B 1 151 ? 17.406 8.078 3.957 1 97.81 151 GLN B C 1
ATOM 2505 O O . GLN B 1 151 ? 17.703 9.07 4.629 1 97.81 151 GLN B O 1
ATOM 2510 N N . ILE B 1 152 ? 16.547 7.062 4.387 1 97.69 152 ILE B N 1
ATOM 2511 C CA . ILE B 1 152 ? 15.891 7.277 5.676 1 97.69 152 ILE B CA 1
ATOM 2512 C C . ILE B 1 152 ? 16.906 7.078 6.801 1 97.69 152 ILE B C 1
ATOM 2514 O O . ILE B 1 152 ? 16.844 7.773 7.82 1 97.69 152 ILE B O 1
ATOM 2518 N N . THR B 1 153 ? 17.828 6.176 6.645 1 96.56 153 THR B N 1
ATOM 2519 C CA . THR B 1 153 ? 18.828 5.922 7.664 1 96.56 153 THR B CA 1
ATOM 2520 C C . THR B 1 153 ? 19.766 7.125 7.82 1 96.56 153 THR B C 1
ATOM 2522 O O . THR B 1 153 ? 20.172 7.457 8.938 1 96.56 153 THR B O 1
ATOM 2525 N N . ALA B 1 154 ? 20.047 7.816 6.789 1 96.06 154 ALA B N 1
ATOM 2526 C CA . ALA B 1 154 ? 20.984 8.93 6.777 1 96.06 154 ALA B CA 1
ATOM 2527 C C . ALA B 1 154 ? 20.297 10.234 7.152 1 96.06 154 ALA B C 1
ATOM 2529 O O . ALA B 1 154 ? 20.969 11.25 7.371 1 96.06 154 ALA B O 1
ATOM 2530 N N . TYR B 1 155 ? 18.984 10.141 7.199 1 95.38 155 TYR B N 1
ATOM 2531 C CA . TYR B 1 155 ? 18.25 11.383 7.387 1 95.38 155 TYR B CA 1
ATOM 2532 C C . TYR B 1 155 ? 18.469 11.945 8.789 1 95.38 155 TYR B C 1
ATOM 2534 O O . TYR B 1 155 ? 18.359 11.211 9.781 1 95.38 155 TYR B O 1
ATOM 2542 N N . GLN B 1 156 ? 18.906 13.133 8.867 1 90.12 156 GLN B N 1
ATOM 2543 C CA . GLN B 1 156 ? 19.109 13.828 10.133 1 90.12 156 GLN B CA 1
ATOM 2544 C C . GLN B 1 156 ? 18.188 15.039 10.25 1 90.12 156 GLN B C 1
ATOM 2546 O O . GLN B 1 156 ? 18.062 15.82 9.297 1 90.12 156 GLN B O 1
ATOM 2551 N N . ILE B 1 157 ? 17.344 14.969 11.289 1 79.12 157 ILE B N 1
ATOM 2552 C CA . ILE B 1 157 ? 16.469 16.109 11.531 1 79.12 157 ILE B CA 1
ATOM 2553 C C . ILE B 1 157 ? 17.281 17.281 12.078 1 79.12 157 ILE B C 1
ATOM 2555 O O . ILE B 1 157 ? 18.156 17.094 12.93 1 79.12 157 ILE B O 1
#